Protein AF-A0A1B8QDJ0-F1 (afdb_monomer)

pLDDT: mean 78.58, std 18.94, range [34.69, 98.44]

Solvent-accessible surface area (backbone atoms only — not comparable to full-atom values): 14866 Å² total; per-residue (Å²): 134,80,79,75,84,63,64,61,37,49,58,44,68,42,82,42,89,92,70,36,50,37,35,35,35,25,42,49,64,94,85,40,59,73,44,80,44,83,33,55,48,68,71,42,71,72,49,80,59,90,79,49,74,86,54,79,43,55,64,57,42,37,52,30,48,36,56,49,46,34,63,78,33,49,94,68,44,42,38,63,41,79,32,65,78,65,64,47,39,44,35,57,56,99,89,43,62,17,35,46,27,17,27,70,54,41,56,67,41,47,42,44,50,53,19,44,58,39,68,51,42,78,76,24,52,69,30,51,48,48,69,60,80,89,76,71,89,84,65,49,78,67,55,44,50,56,48,49,61,67,41,28,62,29,52,13,45,26,36,52,56,34,45,34,64,63,44,89,56,77,88,79,82,89,53,87,74,70,68,80,73,84,70,79,78,55,64,60,56,54,47,19,53,54,36,28,51,48,41,50,44,46,64,78,54,78,52,99,83,58,78,86,39,91,78,73,65,73,77,33,74,63,45,47,53,49,48,54,60,40,37,69,74,39,97,59,82,83,49,72,63,60,56,49,60,66,51,45,65,69,67,66,71,73,113

Nearest PDB structures (foldseek):
  2hd3-assembly1_F  TM=3.261E-01  e=3.401E+00  Escherichia coli CFT073
  5jb3-assembly1_X  TM=3.820E-01  e=7.890E+00  Pyrococcus abyssi GE5
  7qco-assembly1_L  TM=1.861E-01  e=3.216E+00  Chroococcidiopsis sp. TS-821

Secondary structure (DSSP, 8-state):
-PPP---EEEEEEEEETTTEEEEEEEEEETTEEEEEEEE-THHHHTS-GGGS-----HHHHHHHHHHHHHHHTGGGTEEEEE-SS--EEEPP-SSS-EEEEESTT-HHHHHHHHHHHHHHHHHHTTSGGGGPPPPPS---HHHHHHHHHHHHHHHHHHHHHHHHTTPPP------TTGGGGS----HHHHHHHHHHHHHHHHHHS--TTPPPPTTSPPPPHHHHHHHHHHHTTSSS---HHHHHHHTTHHHHTT-

Radius of gyration: 19.58 Å; Cα contacts (8 Å, |Δi|>4): 350; chains: 1; bounding box: 55×39×54 Å

Sequence (255 aa):
MGAAYQAKTA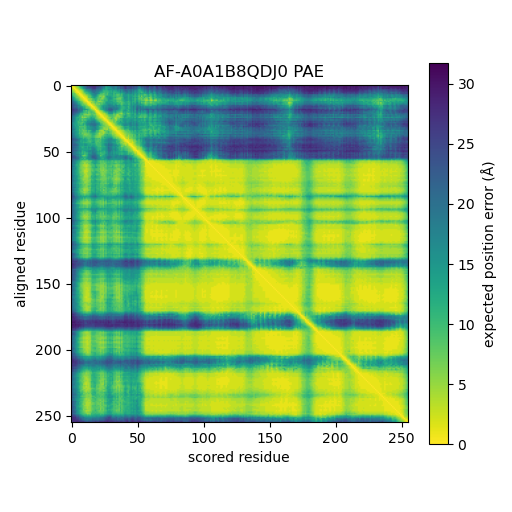IFAFVTVPWVSVWLLVSSKQDIPTRVAVLTGQAAANKRLAGIRWQAVECAQVQWLMAAFARWFVHRQTVLVRGDDEPQYYAKTAELPAQIVFAHGFFASCLHEISHWCIAGQRRRGLDDFGYWYAPDGRNAAQQREFEQVEIAPQALECLFTLALGKRFRVSTDNLNAIRHGERDTQFDHNVYRQALVFLAQWQTPSPNTAPSPTGKRLSTDARLLLNHLCALRPYPLTAFDVTQNFAYLRLNAY

Mean predicted aligned error: 9.61 Å

Foldseek 3Di:
DDDDDFQWAFQAWDDDPPDWTWTFTFGDDPLAGDGGDTDTDVRVVPDPCVPHPYDNDQLRVLSPCQVVCCVLCVVQQEGEDEDAADWKWDADDPVHGTYGYFYPSGPLSSLLSVLQVQQLDDVLSNDIVSPDDDDDADDDPVRLVVVLLVCLRSLLLSCLLCVLRVHQGDDDSPHPVVPPPPDDDCVSVVLSLQQNVQQVCCLVPVDPPGDQRPNNDHRGPVSSSSSVVSNVSDPDGDDNVSSCVSSVVVVVVPD

InterPro domains:
  IPR007411 Elongation factor P hydroxylase [PF04315] (73-202)

Organism: NCBI:txid34059

Structure (mmCIF, N/CA/C/O backbone):
data_AF-A0A1B8QDJ0-F1
#
_entry.id   AF-A0A1B8QDJ0-F1
#
loop_
_atom_site.group_PDB
_atom_site.id
_atom_site.type_symbol
_atom_site.label_atom_id
_atom_site.label_alt_id
_atom_site.label_comp_id
_atom_site.label_asym_id
_atom_site.label_entity_id
_atom_site.label_seq_id
_atom_site.pdbx_PDB_ins_code
_atom_site.Cartn_x
_atom_site.Cartn_y
_atom_site.Cartn_z
_atom_site.occupancy
_atom_site.B_iso_or_equiv
_atom_site.auth_seq_id
_atom_site.auth_comp_id
_atom_site.auth_asym_id
_atom_site.auth_atom_id
_atom_site.pdbx_PDB_model_num
ATOM 1 N N . MET A 1 1 ? -24.855 -1.173 37.438 1.00 34.69 1 MET A N 1
ATOM 2 C CA . MET A 1 1 ? -24.261 -1.732 36.203 1.00 34.69 1 MET A CA 1
ATOM 3 C C . MET A 1 1 ? -22.911 -1.069 35.985 1.00 34.69 1 MET A C 1
ATOM 5 O O . MET A 1 1 ? -22.870 0.092 35.603 1.00 34.69 1 MET A O 1
ATOM 9 N N . GLY A 1 2 ? -21.820 -1.750 36.344 1.00 36.56 2 GLY A N 1
ATOM 10 C CA . GLY A 1 2 ? -20.469 -1.219 36.159 1.00 36.56 2 GLY A CA 1
ATOM 11 C C . GLY A 1 2 ? -20.122 -1.174 34.675 1.00 36.56 2 GLY A C 1
ATOM 12 O O . GLY A 1 2 ? -20.320 -2.164 33.973 1.00 36.56 2 GLY A O 1
ATOM 13 N N . ALA A 1 3 ? -19.646 -0.029 34.187 1.00 37.59 3 ALA A N 1
ATOM 14 C CA . ALA A 1 3 ? -19.117 0.079 32.835 1.00 37.59 3 ALA A CA 1
ATOM 15 C C . ALA A 1 3 ? -17.974 -0.936 32.679 1.00 37.59 3 ALA A C 1
ATOM 17 O O . ALA A 1 3 ? -16.985 -0.865 33.409 1.00 37.59 3 ALA A O 1
ATOM 18 N N . ALA A 1 4 ? -18.131 -1.895 31.763 1.00 43.31 4 ALA A N 1
ATOM 19 C CA . ALA A 1 4 ? -17.082 -2.852 31.436 1.00 43.31 4 ALA A CA 1
ATOM 20 C C . ALA A 1 4 ? -15.785 -2.086 31.131 1.00 43.31 4 ALA A C 1
ATOM 22 O O . ALA A 1 4 ? -15.784 -1.154 30.322 1.00 43.31 4 ALA A O 1
ATOM 23 N N . TYR A 1 5 ? -14.701 -2.445 31.820 1.00 40.22 5 TYR A N 1
ATOM 24 C CA . TYR A 1 5 ? -13.395 -1.821 31.648 1.00 40.22 5 TYR A CA 1
ATOM 25 C C . TYR A 1 5 ? -12.947 -1.982 30.190 1.00 40.22 5 TYR A C 1
ATOM 27 O O . TYR A 1 5 ? -12.577 -3.068 29.753 1.00 40.22 5 TYR A O 1
ATOM 35 N N . GLN A 1 6 ? -13.008 -0.897 29.417 1.00 48.31 6 GLN A N 1
ATOM 36 C CA . GLN A 1 6 ? -12.446 -0.862 28.072 1.00 48.31 6 GLN A CA 1
ATOM 37 C C . GLN A 1 6 ? -10.936 -0.680 28.194 1.00 48.31 6 GLN A C 1
ATOM 39 O O . GLN A 1 6 ? -10.457 0.423 28.480 1.00 48.31 6 GLN A O 1
ATOM 44 N N . ALA A 1 7 ? -10.188 -1.757 27.960 1.00 47.88 7 ALA A N 1
ATOM 45 C CA . ALA A 1 7 ? -8.754 -1.660 27.747 1.00 47.88 7 ALA A CA 1
ATOM 46 C C . ALA A 1 7 ? -8.501 -0.704 26.570 1.00 47.88 7 ALA A C 1
ATOM 48 O O . ALA A 1 7 ? -9.063 -0.863 25.484 1.00 47.88 7 ALA A O 1
ATOM 49 N N . LYS A 1 8 ? -7.703 0.339 26.810 1.00 49.72 8 LYS A N 1
ATOM 50 C CA . LYS A 1 8 ? -7.263 1.262 25.765 1.00 49.72 8 LYS A CA 1
ATOM 51 C C . LYS A 1 8 ? -5.918 0.767 25.253 1.00 49.72 8 LYS A C 1
ATOM 53 O O . LYS A 1 8 ? -4.950 0.796 26.008 1.00 49.72 8 LYS A O 1
ATOM 58 N N . THR A 1 9 ? -5.857 0.360 23.992 1.00 53.06 9 THR A N 1
ATOM 59 C CA . THR A 1 9 ? -4.622 -0.134 23.363 1.00 53.06 9 THR A CA 1
ATOM 60 C C . THR A 1 9 ? -4.119 0.899 22.365 1.00 53.06 9 THR A C 1
ATOM 62 O O . THR A 1 9 ? -4.894 1.385 21.545 1.00 53.06 9 THR A O 1
ATOM 65 N N . ALA A 1 10 ? -2.840 1.267 22.431 1.00 56.72 10 ALA A N 1
ATOM 66 C CA . ALA A 1 10 ? -2.213 2.087 21.398 1.00 56.72 10 ALA A CA 1
ATOM 67 C C . ALA A 1 10 ? -1.730 1.180 20.258 1.00 56.72 10 ALA A C 1
ATOM 69 O O . ALA A 1 10 ? -0.930 0.282 20.504 1.00 56.72 10 ALA A O 1
ATOM 70 N N . ILE A 1 11 ? -2.206 1.403 19.030 1.00 60.84 11 ILE A N 1
ATOM 71 C CA . ILE A 1 11 ? -1.861 0.540 17.882 1.00 60.84 11 ILE A CA 1
ATOM 72 C C . ILE A 1 11 ? -0.807 1.144 16.950 1.00 60.84 11 ILE A C 1
ATOM 74 O O . ILE A 1 11 ? -0.116 0.396 16.274 1.00 60.84 11 ILE A O 1
ATOM 78 N N . PHE A 1 12 ? -0.610 2.463 16.947 1.00 62.59 12 PHE A N 1
ATOM 79 C CA . PHE A 1 12 ? 0.501 3.111 16.243 1.00 62.59 12 PHE A CA 1
ATOM 80 C C . PHE A 1 12 ? 1.123 4.175 17.143 1.00 62.59 12 PHE A C 1
ATOM 82 O O . PHE A 1 12 ? 0.410 4.851 17.894 1.00 62.59 12 PHE A O 1
ATOM 89 N N . ALA A 1 13 ? 2.443 4.310 17.054 1.00 60.41 13 ALA A N 1
ATOM 90 C CA . ALA A 1 13 ? 3.210 5.334 17.740 1.00 60.41 13 ALA A CA 1
ATOM 91 C C . ALA A 1 13 ? 3.898 6.207 16.690 1.00 60.41 13 ALA A C 1
ATOM 93 O O . ALA A 1 13 ? 4.747 5.720 15.947 1.00 60.41 13 ALA A O 1
ATOM 94 N N . PHE A 1 14 ? 3.554 7.492 16.645 1.00 57.66 14 PHE A N 1
ATOM 95 C CA . PHE A 1 14 ? 4.364 8.476 15.930 1.00 57.66 14 PHE A CA 1
ATOM 96 C C . PHE A 1 14 ? 5.226 9.189 16.958 1.00 57.66 14 PHE A C 1
ATOM 98 O O . PHE A 1 14 ? 4.711 10.000 17.723 1.00 57.66 14 PHE A O 1
ATOM 105 N N . VAL A 1 15 ? 6.515 8.861 17.005 1.00 56.41 15 VAL A N 1
ATOM 106 C CA . VAL A 1 15 ? 7.473 9.540 17.881 1.00 56.41 15 VAL A CA 1
ATOM 107 C C . VAL A 1 15 ? 8.086 10.683 17.090 1.00 56.41 15 VAL A C 1
ATOM 109 O O . VAL A 1 15 ? 8.832 10.449 16.142 1.00 56.41 15 VAL A O 1
ATOM 112 N N . THR A 1 16 ? 7.764 11.919 17.464 1.00 47.88 16 THR A N 1
ATOM 113 C CA . THR A 1 16 ? 8.435 13.098 16.909 1.00 47.88 16 THR A CA 1
ATOM 114 C C . THR A 1 16 ? 9.305 13.735 17.978 1.00 47.88 16 THR A C 1
ATOM 116 O O . THR A 1 16 ? 8.858 14.034 19.089 1.00 47.88 16 THR A O 1
ATOM 119 N N . VAL A 1 17 ? 10.582 13.897 17.645 1.00 45.41 17 VAL A N 1
ATOM 120 C CA . VAL A 1 17 ? 11.551 14.576 18.501 1.00 45.41 17 VAL A CA 1
ATOM 121 C C . VAL A 1 17 ? 11.222 16.080 18.465 1.00 45.41 17 VAL A C 1
ATOM 123 O O . VAL A 1 17 ? 11.017 16.604 17.370 1.00 45.41 17 VAL A O 1
ATOM 126 N N . PRO A 1 18 ? 11.148 16.792 19.606 1.00 43.56 18 PRO A N 1
ATOM 127 C CA . PRO A 1 18 ? 11.539 16.326 20.932 1.00 43.56 18 PRO A CA 1
ATOM 128 C C . PRO A 1 18 ? 10.405 15.837 21.858 1.00 43.56 18 PRO A C 1
ATOM 130 O O . PRO A 1 18 ? 10.738 15.168 22.829 1.00 43.56 18 PRO A O 1
ATOM 133 N N . TRP A 1 19 ? 9.106 16.098 21.613 1.00 47.41 19 TRP A N 1
ATOM 134 C CA . TRP A 1 19 ? 8.071 15.842 22.649 1.00 47.41 19 TRP A CA 1
ATOM 135 C C . TRP A 1 19 ? 6.639 15.513 22.186 1.00 47.41 19 TRP A C 1
ATOM 137 O O . TRP A 1 19 ? 5.713 15.628 22.993 1.00 47.41 19 TRP A O 1
ATOM 147 N N . VAL A 1 20 ? 6.388 15.101 20.938 1.00 46.53 20 VAL A N 1
ATOM 148 C CA . VAL A 1 20 ? 5.012 14.730 20.543 1.00 46.53 20 VAL A CA 1
ATOM 149 C C . VAL A 1 20 ? 4.947 13.273 20.120 1.00 46.53 20 VAL A C 1
ATOM 151 O O . VAL A 1 20 ? 5.337 12.910 19.010 1.00 46.53 20 VAL A O 1
ATOM 154 N N . SER A 1 21 ? 4.412 12.451 21.024 1.00 46.75 21 SER A N 1
ATOM 155 C CA . SER A 1 21 ? 3.964 11.097 20.719 1.00 46.75 21 SER A CA 1
ATOM 156 C C . SER A 1 21 ? 2.490 11.144 20.343 1.00 46.75 21 SER A C 1
ATOM 158 O O . SER A 1 21 ? 1.654 11.407 21.209 1.00 46.75 21 SER A O 1
ATOM 160 N N . VAL A 1 22 ? 2.171 10.897 19.070 1.00 46.72 22 VAL A N 1
ATOM 161 C CA . VAL A 1 22 ? 0.783 10.654 18.662 1.00 46.72 22 VAL A CA 1
ATOM 162 C C . VAL A 1 22 ? 0.442 9.202 18.907 1.00 46.72 22 VAL A C 1
ATOM 164 O O . VAL A 1 22 ? 1.039 8.302 18.316 1.00 46.72 22 VAL A O 1
ATOM 167 N N . TRP A 1 23 ? -0.538 8.993 19.775 1.00 53.50 23 TRP A N 1
ATOM 168 C CA . TRP A 1 23 ? -1.076 7.675 20.081 1.00 53.50 23 TRP A CA 1
ATOM 169 C C . TRP A 1 23 ? -2.396 7.507 19.358 1.00 53.50 23 TRP A C 1
ATOM 171 O O . TRP A 1 23 ? -3.245 8.381 19.490 1.00 53.50 23 TRP A O 1
ATOM 181 N N . LEU A 1 24 ? -2.581 6.389 18.655 1.00 53.78 24 LEU A N 1
ATOM 182 C CA . LEU A 1 24 ? -3.892 5.947 18.183 1.00 53.78 24 LEU A CA 1
ATOM 183 C C . LEU A 1 24 ? -4.459 4.971 19.211 1.00 53.78 24 LEU A C 1
ATOM 185 O O . LEU A 1 24 ? -4.114 3.790 19.209 1.00 53.78 24 LEU A O 1
ATOM 189 N N . LEU A 1 25 ? -5.281 5.488 20.129 1.00 55.62 25 LEU A N 1
ATOM 190 C CA . LEU A 1 25 ? -5.964 4.660 21.123 1.00 55.62 25 LEU A CA 1
ATOM 191 C C . LEU A 1 25 ? -7.173 3.992 20.495 1.00 55.62 25 LEU A C 1
ATOM 193 O O . LEU A 1 25 ? -8.070 4.680 20.008 1.00 55.62 25 LEU A O 1
ATOM 197 N N . VAL A 1 26 ? -7.203 2.674 20.608 1.00 56.09 26 VAL A N 1
ATOM 198 C CA . VAL A 1 26 ? -8.312 1.823 20.228 1.00 56.09 26 VAL A CA 1
ATOM 199 C C . VAL A 1 26 ? -9.135 1.463 21.453 1.00 56.09 26 VAL A C 1
ATOM 201 O O . VAL A 1 26 ? -8.608 0.900 22.412 1.00 56.09 26 VAL A O 1
ATOM 204 N N . SER A 1 27 ? -10.436 1.763 21.412 1.00 55.41 27 SER A N 1
ATOM 205 C CA . SER A 1 27 ? -11.415 1.071 22.254 1.00 55.41 27 SER A CA 1
ATOM 206 C C . SER A 1 27 ? -11.895 -0.183 21.532 1.00 55.41 27 SER A C 1
ATOM 208 O O . SER A 1 27 ? -12.377 -0.102 20.398 1.00 55.41 27 SER A O 1
ATOM 210 N N . SER A 1 28 ? -11.775 -1.329 22.190 1.00 49.03 28 SER A N 1
ATOM 211 C CA . SER A 1 28 ? -12.283 -2.601 21.687 1.00 49.03 28 SER A CA 1
ATOM 212 C C . SER A 1 28 ? -13.696 -2.871 22.219 1.00 49.03 28 SER A C 1
ATOM 214 O O . SER A 1 28 ? -13.981 -2.649 23.400 1.00 49.03 28 SER A O 1
ATOM 216 N N . LYS A 1 29 ? -14.583 -3.354 21.345 1.00 52.47 29 LYS A N 1
ATOM 217 C CA . LYS A 1 29 ? -15.701 -4.228 21.721 1.00 52.47 29 LYS A CA 1
ATOM 218 C C . LYS A 1 29 ? -15.437 -5.550 20.999 1.00 52.47 29 LYS A C 1
ATOM 220 O O . LYS A 1 29 ? -15.291 -5.516 19.784 1.00 52.47 29 LYS A O 1
ATOM 225 N N . GLN A 1 30 ? -15.372 -6.670 21.725 1.00 52.75 30 GLN A N 1
ATOM 226 C CA . GLN A 1 30 ? -15.151 -8.003 21.131 1.00 52.75 30 GLN A CA 1
ATOM 227 C C . GLN A 1 30 ? -13.885 -8.075 20.249 1.00 52.75 30 GLN A C 1
ATOM 229 O O . GLN A 1 30 ? -13.935 -8.547 19.122 1.00 52.75 30 GLN A O 1
ATOM 234 N N . ASP A 1 31 ? -12.768 -7.533 20.738 1.00 49.09 31 ASP A N 1
ATOM 235 C CA . ASP A 1 31 ? -11.461 -7.491 20.055 1.00 49.09 31 ASP A CA 1
ATOM 236 C C . ASP A 1 31 ? -11.399 -6.718 18.729 1.00 49.09 31 ASP A C 1
ATOM 238 O O . ASP A 1 31 ? -10.347 -6.663 18.103 1.00 49.09 31 ASP A O 1
ATOM 242 N N . ILE A 1 32 ? -12.463 -6.006 18.342 1.00 51.03 32 ILE A N 1
ATOM 243 C CA . ILE A 1 32 ? -12.473 -5.177 17.131 1.00 51.03 32 ILE A CA 1
ATOM 244 C C . ILE A 1 32 ? -12.160 -3.712 17.476 1.00 51.03 32 ILE A C 1
ATOM 246 O O . ILE A 1 32 ? -12.858 -3.098 18.296 1.00 51.03 32 ILE A O 1
ATOM 250 N N . PRO A 1 33 ? -11.159 -3.094 16.822 1.00 54.81 33 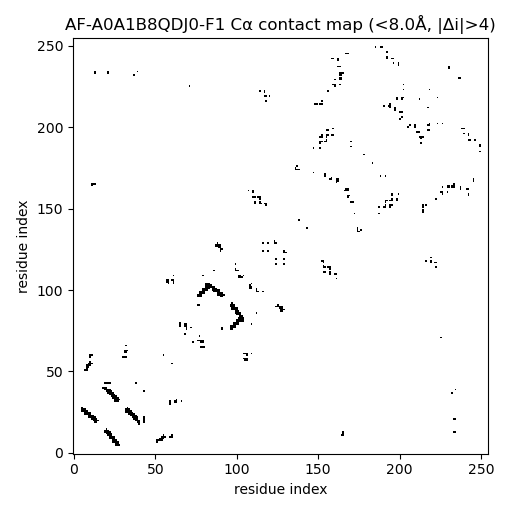PRO A N 1
ATOM 251 C CA . PRO A 1 33 ? -10.868 -1.677 16.979 1.00 54.81 33 PRO A CA 1
ATOM 252 C C . PRO A 1 33 ? -11.995 -0.749 16.494 1.00 54.81 33 PRO A C 1
ATOM 254 O O . PRO A 1 33 ? -12.204 -0.607 15.295 1.00 54.81 33 PRO A O 1
ATOM 257 N N . THR A 1 34 ? -12.705 -0.062 17.402 1.00 53.31 3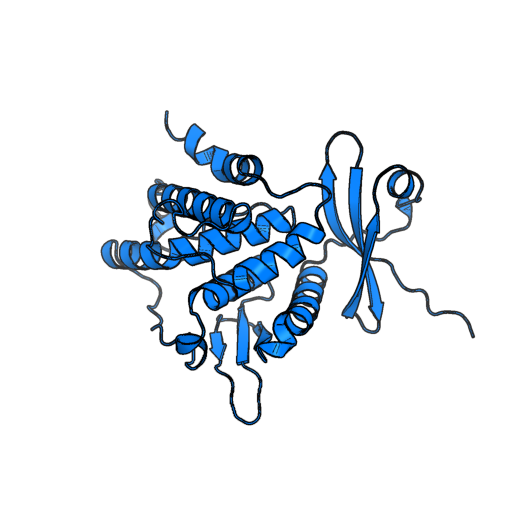4 THR A N 1
ATOM 258 C CA . THR A 1 34 ? -13.900 0.744 17.029 1.00 53.31 34 THR A CA 1
ATOM 259 C C . THR A 1 34 ? -13.699 2.258 17.016 1.00 53.31 34 THR A C 1
ATOM 261 O O . THR A 1 34 ? -14.432 2.972 16.332 1.00 53.31 34 THR A O 1
ATOM 264 N N . ARG A 1 35 ? -12.721 2.788 17.755 1.00 56.50 35 ARG A N 1
ATOM 265 C CA . ARG A 1 35 ? -12.469 4.234 17.837 1.00 56.50 35 ARG A CA 1
ATOM 266 C C . ARG A 1 35 ? -10.984 4.503 17.792 1.00 56.50 35 ARG A C 1
ATOM 268 O O . ARG A 1 35 ? -10.230 3.767 18.401 1.00 56.50 35 ARG A O 1
ATOM 275 N N . VAL A 1 36 ? -10.597 5.573 17.112 1.00 57.34 36 VAL A N 1
ATOM 276 C CA . VAL A 1 36 ? -9.225 6.069 17.064 1.00 57.34 36 VAL A CA 1
ATOM 277 C C . VAL A 1 36 ? -9.218 7.449 17.709 1.00 57.34 36 VAL A C 1
ATOM 279 O O . VAL A 1 36 ? -9.943 8.337 17.264 1.00 57.34 36 VAL A O 1
ATOM 282 N N . ALA A 1 37 ? -8.443 7.631 18.774 1.00 58.72 37 ALA A N 1
ATOM 283 C CA . ALA A 1 37 ? -8.184 8.953 19.341 1.00 58.72 37 ALA A CA 1
ATOM 284 C C . ALA A 1 37 ? -6.715 9.299 19.142 1.00 58.72 37 ALA A C 1
ATOM 286 O O . ALA A 1 37 ? -5.880 8.508 19.560 1.00 58.72 37 ALA A O 1
ATOM 287 N N . VAL A 1 38 ? -6.447 10.461 18.542 1.00 56.41 38 VAL A N 1
ATOM 288 C CA . VAL A 1 38 ? -5.126 11.085 18.388 1.00 56.41 38 VAL A CA 1
ATOM 289 C C . VAL A 1 38 ? -4.845 11.888 19.659 1.00 56.41 38 VAL A C 1
ATOM 291 O O . VAL A 1 38 ? -5.610 12.787 20.004 1.00 56.41 38 VAL A O 1
ATOM 294 N N . LEU A 1 39 ? -3.775 11.564 20.382 1.00 58.41 39 LEU A N 1
ATOM 295 C CA . LEU A 1 39 ? -3.309 12.364 21.522 1.00 58.41 39 LEU A CA 1
ATOM 296 C C . LEU A 1 39 ? -2.048 13.130 21.129 1.00 58.41 39 LEU A C 1
ATOM 298 O O . LEU A 1 39 ? -1.100 12.500 20.689 1.00 58.41 39 LEU A O 1
ATOM 302 N N . THR A 1 40 ? -2.008 14.449 21.315 1.00 53.69 40 THR A N 1
ATOM 303 C CA . THR A 1 40 ? -0.832 15.286 21.015 1.00 53.69 40 THR A CA 1
ATOM 304 C C . THR A 1 40 ? -0.453 16.170 22.215 1.00 53.69 40 THR A C 1
ATOM 306 O O . THR A 1 40 ? -1.271 16.416 23.105 1.00 53.69 40 THR A O 1
ATOM 309 N N . GLY A 1 41 ? 0.801 16.637 22.271 1.00 55.41 41 GLY A N 1
ATOM 310 C CA . GLY A 1 41 ? 1.273 17.644 23.235 1.00 55.41 41 GLY A CA 1
ATOM 311 C C . GLY A 1 41 ? 1.130 17.272 24.723 1.00 55.41 41 GLY A C 1
ATOM 312 O O . GLY A 1 41 ? 1.283 16.112 25.113 1.00 55.41 41 GLY A O 1
ATOM 313 N N . GLN A 1 42 ? 0.810 18.264 25.570 1.00 48.19 42 GLN A N 1
ATOM 314 C CA . GLN A 1 42 ? 0.647 18.099 27.029 1.00 48.19 42 GLN A CA 1
ATOM 315 C C . GLN A 1 42 ? -0.416 17.053 27.416 1.00 48.19 42 GLN A C 1
ATOM 317 O O . GLN A 1 42 ? -0.300 16.417 28.461 1.00 48.19 42 GLN A O 1
ATOM 322 N N . ALA A 1 43 ? -1.424 16.813 26.569 1.00 52.00 43 ALA A N 1
ATOM 323 C CA . ALA A 1 43 ? -2.446 15.790 26.806 1.00 52.00 43 ALA A CA 1
ATOM 324 C C . ALA A 1 43 ? -1.899 14.349 26.708 1.00 52.00 43 ALA A C 1
ATOM 326 O O . ALA A 1 43 ? -2.450 13.439 27.333 1.00 52.00 43 ALA A O 1
ATOM 327 N N . ALA A 1 44 ? -0.820 14.138 25.944 1.00 53.78 44 ALA A N 1
ATOM 328 C CA . ALA A 1 44 ? -0.064 12.886 25.925 1.00 53.78 44 ALA A CA 1
ATOM 329 C C . ALA A 1 44 ? 0.940 12.818 27.089 1.00 53.78 44 ALA A C 1
ATOM 331 O O . ALA A 1 44 ? 1.041 11.775 27.732 1.00 53.78 44 ALA A O 1
ATOM 332 N N . ALA A 1 45 ? 1.618 13.931 27.398 1.00 48.91 45 ALA A N 1
ATOM 333 C CA . ALA A 1 45 ? 2.613 14.019 28.472 1.00 48.91 45 ALA A CA 1
ATOM 334 C C . ALA A 1 45 ? 2.020 13.838 29.886 1.00 48.91 45 ALA A C 1
ATOM 336 O O . ALA A 1 45 ? 2.654 13.234 30.746 1.00 48.91 45 ALA A O 1
ATOM 337 N N . ASN A 1 46 ? 0.786 14.307 30.121 1.00 46.94 46 ASN A N 1
ATOM 338 C CA . ASN A 1 46 ? 0.128 14.263 31.436 1.00 46.94 46 ASN A CA 1
ATOM 339 C C . ASN A 1 46 ? -0.679 12.981 31.700 1.00 46.94 46 ASN A C 1
ATOM 341 O O . ASN A 1 46 ? -1.183 12.783 32.808 1.00 46.94 46 ASN A O 1
ATOM 345 N N . LYS A 1 47 ? -0.829 12.082 30.718 1.00 52.84 47 LYS A N 1
ATOM 346 C CA . LYS A 1 47 ? -1.416 10.765 30.989 1.00 52.84 47 LYS A CA 1
ATOM 347 C C . LYS A 1 47 ? -0.354 9.867 31.609 1.00 52.84 47 LYS A C 1
ATOM 349 O O . LYS A 1 47 ? 0.676 9.613 30.998 1.00 52.84 47 LYS A O 1
ATOM 354 N N . ARG A 1 48 ? -0.637 9.301 32.788 1.00 46.19 48 ARG A N 1
ATOM 355 C CA . ARG A 1 48 ? 0.118 8.157 33.329 1.00 46.19 48 ARG A CA 1
ATOM 356 C C . ARG A 1 48 ? -0.059 6.957 32.389 1.00 46.19 48 ARG A C 1
ATOM 358 O O . ARG A 1 48 ? -0.950 6.134 32.576 1.00 46.19 48 ARG A O 1
ATOM 365 N N . LEU A 1 49 ? 0.791 6.862 31.367 1.00 49.22 49 LEU A N 1
ATOM 366 C CA . LEU A 1 49 ? 0.847 5.722 30.444 1.00 49.22 49 LEU A CA 1
ATOM 367 C C . LEU A 1 49 ? 1.434 4.465 31.115 1.00 49.22 49 LEU A C 1
ATOM 369 O O . LEU A 1 49 ? 1.358 3.382 30.548 1.00 49.22 49 LEU A O 1
ATOM 373 N N . ALA A 1 50 ? 1.956 4.587 32.342 1.00 43.75 50 ALA A N 1
ATOM 374 C CA . ALA A 1 50 ? 2.505 3.491 33.143 1.00 43.75 50 ALA A CA 1
ATOM 375 C C . ALA A 1 50 ? 1.514 2.334 33.403 1.00 43.75 50 ALA A C 1
ATOM 377 O O . ALA A 1 50 ? 1.946 1.225 33.693 1.00 43.75 50 ALA A O 1
ATOM 378 N N . GLY A 1 51 ? 0.200 2.575 33.294 1.00 42.28 51 GLY A N 1
ATOM 379 C CA . GLY A 1 51 ? -0.842 1.548 33.436 1.00 42.28 51 GLY A CA 1
ATOM 380 C C . GLY A 1 51 ? -1.382 0.983 32.117 1.00 42.28 51 GLY A C 1
ATOM 381 O O . GLY A 1 51 ? -2.290 0.156 32.143 1.00 42.28 51 GLY A O 1
ATOM 382 N N . ILE A 1 52 ? -0.885 1.438 30.961 1.00 48.75 52 ILE A N 1
ATOM 383 C CA . ILE A 1 52 ? -1.316 0.928 29.655 1.00 48.75 52 ILE A CA 1
ATOM 384 C C . ILE A 1 52 ? -0.444 -0.279 29.316 1.00 48.75 52 ILE A C 1
ATOM 386 O O . ILE A 1 52 ? 0.769 -0.151 29.166 1.00 48.75 52 ILE A O 1
ATOM 390 N N . ARG A 1 53 ? -1.058 -1.463 29.191 1.00 40.53 53 ARG A N 1
ATOM 391 C CA . ARG A 1 53 ? -0.367 -2.643 28.662 1.00 40.53 53 ARG A CA 1
ATOM 392 C C . ARG A 1 53 ? -0.020 -2.385 27.199 1.00 40.53 53 ARG A C 1
ATOM 394 O O . ARG A 1 53 ? -0.888 -2.346 26.331 1.00 40.53 53 ARG A O 1
ATOM 401 N N . TRP A 1 54 ? 1.268 -2.168 26.969 1.00 46.91 54 TRP A N 1
ATOM 402 C CA . TRP A 1 54 ? 1.865 -2.009 25.658 1.00 46.91 54 TRP A CA 1
ATOM 403 C C . TRP A 1 54 ? 1.764 -3.303 24.890 1.00 46.91 54 TRP A C 1
ATOM 405 O O . TRP A 1 54 ? 2.263 -4.341 25.318 1.00 46.91 54 TRP A O 1
ATOM 415 N N . GLN A 1 55 ? 1.133 -3.222 23.737 1.00 46.97 55 GLN A N 1
ATOM 416 C CA . GLN A 1 55 ? 1.089 -4.337 22.833 1.00 46.97 55 GLN A CA 1
ATOM 417 C C . GLN A 1 55 ? 0.912 -3.711 21.453 1.00 46.97 55 GLN A C 1
ATOM 419 O O . GLN A 1 55 ? -0.195 -3.386 21.031 1.00 46.97 55 GLN A O 1
ATOM 424 N N . ALA A 1 56 ? 2.035 -3.455 20.774 1.00 54.09 56 ALA A N 1
ATOM 425 C CA . ALA A 1 56 ? 2.036 -3.268 19.329 1.00 54.09 56 ALA A CA 1
ATOM 426 C C . ALA A 1 56 ? 1.655 -4.621 18.713 1.00 54.09 56 ALA A C 1
ATOM 428 O O . ALA A 1 56 ? 2.502 -5.349 18.205 1.00 54.09 56 ALA A O 1
ATOM 429 N N . VAL A 1 57 ? 0.391 -5.015 18.878 1.00 70.69 57 VAL A N 1
ATOM 430 C CA . VAL A 1 57 ? -0.106 -6.287 18.371 1.00 70.69 57 VAL A CA 1
ATOM 431 C C . VAL A 1 57 ? -0.349 -6.064 16.899 1.00 70.69 57 VAL A C 1
ATOM 433 O O . VAL A 1 57 ? -1.292 -5.369 16.522 1.00 70.69 57 VAL A O 1
ATOM 436 N N . GLU A 1 58 ? 0.512 -6.635 16.069 1.00 79.56 58 GLU A N 1
ATOM 437 C CA . GLU A 1 58 ? 0.338 -6.614 14.620 1.00 79.56 58 GLU A CA 1
ATOM 438 C C . GLU A 1 58 ? -1.073 -7.080 14.234 1.00 79.56 58 GLU A C 1
ATOM 440 O O . GLU A 1 58 ? -1.748 -6.415 13.456 1.00 79.56 58 GLU A O 1
ATOM 445 N N . CYS A 1 59 ? -1.586 -8.115 14.907 1.00 79.06 59 CYS A N 1
ATOM 446 C CA . CYS A 1 59 ? -2.966 -8.576 14.754 1.00 79.06 59 CYS A CA 1
ATOM 447 C C . CYS A 1 59 ? -4.005 -7.452 14.957 1.00 79.06 59 CYS A C 1
ATOM 449 O O . CYS A 1 59 ? -4.916 -7.305 14.147 1.00 79.06 59 CYS A O 1
ATOM 451 N N . ALA A 1 60 ? -3.846 -6.598 15.976 1.00 76.38 60 ALA A N 1
ATOM 452 C CA . ALA A 1 60 ? -4.763 -5.479 16.214 1.00 76.38 60 ALA A CA 1
ATOM 453 C C . ALA A 1 60 ? -4.615 -4.360 15.165 1.00 76.38 60 ALA A C 1
ATOM 455 O O . ALA A 1 60 ? -5.605 -3.725 14.802 1.00 76.38 60 ALA A O 1
ATOM 456 N N . GLN A 1 61 ? -3.400 -4.116 14.657 1.00 81.44 61 GLN A N 1
ATOM 457 C CA . GLN A 1 61 ? -3.172 -3.181 13.543 1.00 81.44 61 GLN A CA 1
ATOM 458 C C . GLN A 1 61 ? -3.859 -3.678 12.267 1.00 81.44 61 GLN A C 1
ATOM 460 O O . GLN A 1 61 ? -4.526 -2.901 11.586 1.00 81.44 61 GLN A O 1
ATOM 465 N N . VAL A 1 62 ? -3.735 -4.973 11.976 1.00 87.12 62 VAL A N 1
ATOM 466 C CA . VAL A 1 62 ? -4.378 -5.633 10.836 1.00 87.12 62 VAL A CA 1
ATOM 467 C C . VAL A 1 62 ? -5.896 -5.560 10.957 1.00 87.12 62 VAL A C 1
ATOM 469 O O . VAL A 1 62 ? -6.549 -5.048 10.053 1.00 87.12 62 VAL A O 1
ATOM 472 N N . GLN A 1 63 ? -6.463 -5.962 12.097 1.00 82.81 63 GLN A N 1
ATOM 473 C CA . GLN A 1 63 ? -7.906 -5.871 12.348 1.00 82.81 63 GLN A CA 1
ATOM 474 C C . GLN A 1 63 ? -8.431 -4.438 12.203 1.00 82.81 63 GLN A C 1
ATOM 476 O O . GLN A 1 63 ? -9.486 -4.213 11.608 1.00 82.81 63 GLN A O 1
ATOM 481 N N . TRP A 1 64 ? -7.686 -3.452 12.714 1.00 85.38 64 TRP A N 1
ATOM 482 C CA . TRP A 1 64 ? -8.027 -2.045 12.534 1.00 85.38 64 TRP A CA 1
ATOM 483 C C . TRP A 1 64 ? -8.038 -1.650 11.055 1.00 85.38 64 TRP A C 1
ATOM 485 O O . TRP A 1 64 ? -8.997 -1.018 10.611 1.00 85.38 64 TRP A O 1
ATOM 495 N N . LEU A 1 65 ? -7.004 -2.020 10.294 1.00 89.19 65 LEU A N 1
ATOM 496 C CA . LEU A 1 65 ? -6.902 -1.676 8.878 1.00 89.19 65 LEU A CA 1
ATOM 497 C C . LEU A 1 65 ? -8.022 -2.336 8.068 1.00 89.19 65 LEU A C 1
ATOM 499 O O . LEU A 1 65 ? -8.641 -1.658 7.255 1.00 89.19 65 LEU A O 1
ATOM 503 N N . MET A 1 66 ? -8.350 -3.599 8.350 1.00 89.25 66 MET A N 1
ATOM 504 C CA . MET A 1 66 ? -9.484 -4.308 7.745 1.00 89.25 66 MET A CA 1
ATOM 505 C C . MET A 1 66 ? -10.802 -3.556 7.964 1.00 89.25 66 MET A C 1
ATOM 507 O O . MET A 1 66 ? -11.517 -3.251 7.006 1.00 89.25 66 MET A O 1
ATOM 511 N N . ALA A 1 67 ? -11.100 -3.186 9.214 1.00 85.06 67 ALA A N 1
ATOM 512 C CA . ALA A 1 67 ? -12.317 -2.453 9.556 1.00 85.06 67 ALA A CA 1
ATOM 513 C C . ALA A 1 67 ? -12.339 -1.035 8.952 1.00 85.06 67 ALA A C 1
ATOM 515 O O . ALA A 1 67 ? -13.371 -0.566 8.462 1.00 85.06 67 ALA A O 1
ATOM 516 N N . ALA A 1 68 ? -11.202 -0.337 8.972 1.00 85.75 68 ALA A N 1
ATOM 517 C CA . ALA A 1 68 ? -11.073 1.000 8.410 1.00 85.75 68 ALA A CA 1
ATOM 518 C C . ALA A 1 68 ? -11.244 0.989 6.886 1.00 85.75 68 ALA A C 1
ATOM 520 O O . ALA A 1 68 ? -12.013 1.795 6.364 1.00 85.75 68 ALA A O 1
ATOM 521 N N . PHE A 1 69 ? -10.603 0.046 6.195 1.00 93.56 69 PHE A N 1
ATOM 522 C CA . PHE A 1 69 ? -10.700 -0.126 4.749 1.00 93.56 69 PHE A CA 1
ATOM 523 C C . PHE A 1 69 ? -12.134 -0.426 4.315 1.00 93.56 69 PHE A C 1
ATOM 525 O O . PHE A 1 69 ? -12.658 0.280 3.456 1.00 93.56 69 PHE A O 1
ATOM 532 N N . ALA A 1 70 ? -12.802 -1.394 4.956 1.00 90.06 70 ALA A N 1
ATOM 533 C CA . ALA A 1 70 ? -14.193 -1.736 4.650 1.00 90.06 70 ALA A CA 1
ATOM 534 C C . ALA A 1 70 ? -15.125 -0.516 4.764 1.00 90.06 70 ALA A C 1
ATOM 536 O O . ALA A 1 70 ? -16.036 -0.336 3.958 1.00 90.06 70 ALA A O 1
ATOM 537 N N . ARG A 1 71 ? -14.863 0.370 5.732 1.00 90.31 71 ARG A N 1
ATOM 538 C CA . ARG A 1 71 ? -15.608 1.621 5.901 1.00 90.31 71 ARG A CA 1
ATOM 539 C C . ARG A 1 71 ? -15.255 2.673 4.847 1.00 90.31 71 ARG A C 1
ATOM 541 O O . ARG A 1 71 ? -16.157 3.282 4.281 1.00 90.31 71 ARG A O 1
ATOM 548 N N . TRP A 1 72 ? -13.970 2.917 4.591 1.00 91.88 72 TRP A N 1
ATOM 549 C CA . TRP A 1 72 ? -13.514 3.933 3.631 1.00 91.88 72 TRP A CA 1
ATOM 550 C C . TRP A 1 72 ? -13.883 3.581 2.185 1.00 91.88 72 TRP A C 1
ATOM 552 O O . TRP A 1 72 ? -14.218 4.460 1.391 1.00 91.88 72 TRP A O 1
ATOM 562 N N . PHE A 1 73 ? -13.899 2.289 1.863 1.00 94.25 73 PHE A N 1
ATOM 563 C CA . PHE A 1 73 ? -14.168 1.761 0.530 1.00 94.25 73 PHE A CA 1
ATOM 564 C C . PHE A 1 73 ? -15.503 1.018 0.430 1.00 94.25 73 PHE A C 1
ATOM 566 O O . PHE A 1 73 ? -15.697 0.227 -0.490 1.00 94.25 73 PHE A O 1
ATOM 573 N N . VAL A 1 74 ? -16.471 1.315 1.307 1.00 93.06 74 VAL A N 1
ATOM 574 C CA . VAL A 1 74 ? -17.813 0.697 1.267 1.00 93.06 74 VAL A CA 1
ATOM 575 C C . VAL A 1 74 ? -18.468 0.810 -0.119 1.00 93.06 74 VAL A C 1
ATOM 577 O O . VAL A 1 74 ? -19.054 -0.144 -0.622 1.00 93.06 74 VAL A O 1
ATOM 580 N N . HIS A 1 75 ? -18.270 1.945 -0.795 1.00 93.44 75 HIS A N 1
ATOM 581 C CA . HIS A 1 75 ? -18.773 2.217 -2.144 1.00 93.44 75 HIS A CA 1
ATOM 582 C C . HIS A 1 75 ? -18.116 1.357 -3.242 1.00 93.44 75 HIS A C 1
ATOM 584 O O . HIS A 1 75 ? -18.647 1.263 -4.345 1.00 93.44 75 HIS A O 1
ATOM 590 N N . ARG A 1 76 ? -16.961 0.736 -2.967 1.00 94.56 76 ARG A N 1
ATOM 591 C CA . ARG A 1 76 ? -16.294 -0.220 -3.865 1.00 94.56 76 ARG A CA 1
ATOM 592 C C . ARG A 1 76 ? -16.754 -1.655 -3.652 1.00 94.56 76 ARG A C 1
ATOM 594 O O . ARG A 1 76 ? -16.408 -2.501 -4.469 1.00 94.56 76 ARG A O 1
ATOM 601 N N . GLN A 1 77 ? -17.492 -1.934 -2.573 1.00 95.50 77 GLN A N 1
ATOM 602 C CA . GLN A 1 77 ? -17.893 -3.290 -2.183 1.00 95.50 77 GLN A CA 1
ATOM 603 C C . GLN A 1 77 ? -16.698 -4.255 -2.200 1.00 95.50 77 GLN A C 1
ATOM 605 O O . GLN A 1 77 ? -16.764 -5.336 -2.777 1.00 95.50 77 GLN A O 1
ATOM 610 N N . THR A 1 78 ? -15.577 -3.810 -1.628 1.00 96.38 78 THR A N 1
ATOM 611 C CA . THR A 1 78 ? -14.341 -4.586 -1.502 1.00 96.38 78 THR A CA 1
ATOM 612 C C . THR A 1 78 ? -13.967 -4.683 -0.029 1.00 96.38 78 THR A C 1
ATOM 614 O O . THR A 1 78 ? -13.996 -3.675 0.679 1.00 96.38 78 THR A O 1
ATOM 617 N N . VAL A 1 79 ? -13.612 -5.880 0.428 1.00 96.06 79 VAL A N 1
ATOM 618 C CA . VAL A 1 79 ? -13.202 -6.156 1.809 1.00 96.06 79 VAL A CA 1
ATOM 619 C C . VAL A 1 79 ? -11.802 -6.761 1.852 1.00 96.06 79 VAL A C 1
ATOM 621 O O . VAL A 1 79 ? -11.349 -7.367 0.883 1.00 96.06 79 VAL A O 1
ATOM 624 N N . LEU A 1 80 ? -11.122 -6.586 2.985 1.00 97.25 80 LEU A N 1
ATOM 625 C CA . LEU A 1 80 ? -9.858 -7.261 3.276 1.00 97.25 80 LEU A CA 1
ATOM 626 C C . LEU A 1 80 ? -10.148 -8.551 4.034 1.00 97.25 80 LEU A C 1
ATOM 628 O O . LEU A 1 80 ? -10.929 -8.539 4.988 1.00 97.25 80 LEU A O 1
ATOM 632 N N . VAL A 1 81 ? -9.494 -9.634 3.632 1.00 95.56 81 VAL A N 1
ATOM 633 C CA . VAL A 1 81 ? -9.623 -10.955 4.248 1.00 95.56 81 VAL A CA 1
ATOM 634 C C . VAL A 1 81 ? -8.232 -11.446 4.616 1.00 95.56 81 VAL A C 1
ATOM 636 O O . VAL A 1 81 ? -7.307 -11.391 3.812 1.00 95.56 81 VAL A O 1
ATOM 639 N N . ARG A 1 82 ? -8.075 -11.903 5.857 1.00 94.25 82 ARG A N 1
ATOM 640 C CA . ARG A 1 82 ? -6.837 -12.546 6.291 1.00 94.25 82 ARG A CA 1
ATOM 641 C C . ARG A 1 82 ? -6.834 -13.976 5.756 1.00 94.25 82 ARG A C 1
ATOM 643 O O . ARG A 1 82 ? -7.688 -14.755 6.169 1.00 94.25 82 ARG A O 1
ATOM 650 N N . GLY A 1 83 ? -5.904 -14.280 4.860 1.00 91.19 83 GLY A N 1
ATOM 651 C CA . GLY A 1 83 ? -5.612 -15.636 4.411 1.00 91.19 83 GLY A CA 1
ATOM 652 C C . GLY A 1 83 ? -4.496 -16.277 5.231 1.00 91.19 83 GLY A C 1
ATOM 653 O O . GLY A 1 83 ? -3.852 -15.615 6.057 1.00 91.19 83 GLY A O 1
ATOM 654 N N . ASP A 1 84 ? -4.281 -17.563 4.974 1.00 85.56 84 ASP A N 1
ATOM 655 C CA . ASP A 1 84 ? -3.223 -18.348 5.602 1.00 85.56 84 ASP A CA 1
ATOM 656 C C . ASP A 1 84 ? -1.967 -18.344 4.724 1.00 85.56 84 ASP A C 1
ATOM 658 O O . ASP A 1 84 ? -0.986 -17.717 5.118 1.00 85.56 84 ASP A O 1
ATOM 662 N N . ASP A 1 85 ? -2.037 -18.918 3.518 1.00 81.56 85 ASP A N 1
ATOM 663 C CA . ASP A 1 85 ? -0.849 -19.228 2.708 1.00 81.56 85 ASP A CA 1
ATOM 664 C C . ASP A 1 85 ? -0.583 -18.229 1.566 1.00 81.56 85 ASP A C 1
ATOM 666 O O . ASP A 1 85 ? 0.420 -17.517 1.587 1.00 81.56 85 ASP A O 1
ATOM 670 N N . GLU A 1 86 ? -1.475 -18.140 0.574 1.00 84.75 86 GLU A N 1
ATOM 671 C CA . GLU A 1 86 ? -1.248 -17.338 -0.639 1.00 84.75 86 GLU A CA 1
ATOM 672 C C . GLU A 1 86 ? -2.158 -16.098 -0.697 1.00 84.75 86 GLU A C 1
ATOM 674 O O . GLU A 1 86 ? -3.337 -16.167 -0.320 1.00 84.75 86 GLU A O 1
ATOM 679 N N . PRO A 1 87 ? -1.633 -14.940 -1.144 1.00 91.75 87 PRO A N 1
ATOM 680 C CA . PRO A 1 87 ? -2.466 -13.788 -1.443 1.00 91.75 87 PRO A CA 1
ATOM 681 C C . PRO A 1 87 ? -3.298 -14.050 -2.700 1.00 91.75 87 PRO A C 1
ATOM 683 O O . PRO A 1 87 ? -2.828 -14.675 -3.644 1.00 91.75 87 PRO A O 1
ATOM 686 N N . GLN A 1 88 ? -4.530 -13.546 -2.714 1.00 93.69 88 GLN A N 1
ATOM 687 C CA . GLN A 1 88 ? -5.464 -13.756 -3.818 1.00 93.69 88 GLN A CA 1
ATOM 688 C C . GLN A 1 88 ? -6.455 -12.601 -3.902 1.00 93.69 88 GLN A C 1
ATOM 690 O O . GLN A 1 88 ? -6.970 -12.128 -2.882 1.00 93.69 88 GLN A O 1
ATOM 695 N N . TYR A 1 89 ? -6.800 -12.181 -5.116 1.00 96.19 89 TYR A N 1
ATOM 696 C CA . TYR A 1 89 ? -7.939 -11.297 -5.328 1.00 96.19 89 TYR A CA 1
ATOM 697 C C . TYR A 1 89 ? -9.123 -12.056 -5.919 1.00 96.19 89 TYR A C 1
ATOM 699 O O . TYR A 1 89 ? -9.033 -12.605 -7.014 1.00 96.19 89 TYR A O 1
ATOM 707 N N . TYR A 1 90 ? -10.261 -11.995 -5.228 1.00 96.62 90 TYR A N 1
ATOM 708 C CA . TYR A 1 90 ? -11.539 -12.473 -5.748 1.00 96.62 90 TYR A CA 1
ATOM 709 C C . TYR A 1 90 ? -12.391 -11.292 -6.198 1.00 96.62 90 TYR A C 1
ATOM 711 O O . TYR A 1 90 ? -12.683 -10.373 -5.417 1.00 96.62 90 TYR A O 1
ATOM 719 N N . ALA A 1 91 ? -12.810 -11.320 -7.458 1.00 96.88 91 ALA A N 1
ATOM 720 C CA . ALA A 1 91 ? -13.734 -10.344 -7.998 1.00 96.88 91 ALA A CA 1
ATOM 721 C C . ALA A 1 91 ? -15.100 -10.448 -7.307 1.00 96.88 91 ALA A C 1
ATOM 723 O O . ALA A 1 91 ? -15.502 -11.472 -6.756 1.00 96.88 91 ALA A O 1
ATOM 724 N 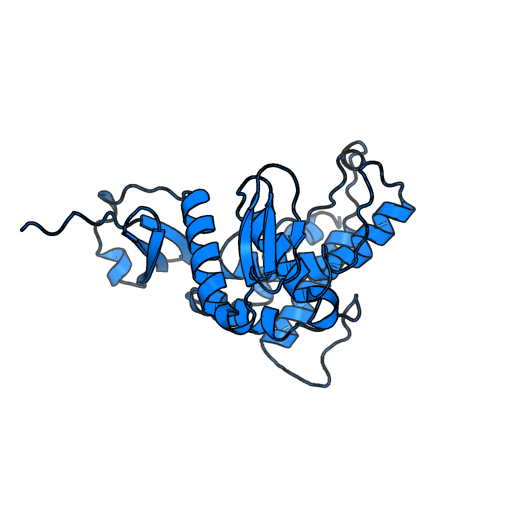N . LYS A 1 92 ? -15.837 -9.339 -7.328 1.00 96.56 92 LYS A N 1
ATOM 725 C CA . LYS A 1 92 ? -17.178 -9.278 -6.747 1.00 96.56 92 LYS A CA 1
ATOM 726 C C . LYS A 1 92 ? -18.131 -10.218 -7.505 1.00 96.56 92 LYS A C 1
ATOM 728 O O . LYS A 1 92 ? -18.208 -10.133 -8.730 1.00 96.56 92 LYS A O 1
ATOM 733 N N . THR A 1 93 ? -18.934 -10.999 -6.780 1.00 95.31 93 THR A N 1
ATOM 734 C CA . THR A 1 93 ? -20.038 -11.800 -7.345 1.00 95.31 93 THR A CA 1
ATOM 735 C C . THR A 1 93 ? -21.404 -11.167 -7.041 1.00 95.31 93 THR A C 1
ATOM 737 O O . THR A 1 93 ? -21.492 -10.047 -6.524 1.00 95.31 93 THR A O 1
ATOM 740 N N . ALA A 1 94 ? -22.500 -11.847 -7.391 1.00 94.19 94 ALA A N 1
ATOM 741 C CA . ALA A 1 94 ? -23.840 -11.391 -7.020 1.00 94.19 94 ALA A CA 1
ATOM 742 C C . ALA A 1 94 ? -24.087 -11.504 -5.500 1.00 94.19 94 ALA A C 1
ATOM 744 O O . ALA A 1 94 ? -24.808 -10.687 -4.930 1.00 94.19 94 ALA A O 1
ATOM 745 N N . GLU A 1 95 ? -23.440 -12.466 -4.844 1.00 93.81 95 GLU A N 1
ATOM 746 C CA . GLU A 1 95 ? -23.634 -12.826 -3.440 1.00 93.81 95 GLU A CA 1
ATOM 747 C C . GLU A 1 95 ? -22.573 -12.212 -2.522 1.00 93.81 95 GLU A C 1
ATOM 749 O O . GLU A 1 95 ? -22.862 -11.904 -1.365 1.00 93.81 95 GLU A O 1
ATOM 754 N N . LEU A 1 96 ? -21.345 -12.035 -3.021 1.00 94.94 96 LEU A N 1
ATOM 755 C CA . LEU A 1 96 ? -20.194 -11.656 -2.207 1.00 94.94 96 LEU A CA 1
ATOM 756 C C . LEU A 1 96 ? -19.522 -10.367 -2.705 1.00 94.94 96 LEU A C 1
ATOM 758 O O . LEU A 1 96 ? -19.390 -10.158 -3.915 1.00 94.94 96 LEU A O 1
ATOM 762 N N . PRO A 1 97 ? -19.059 -9.490 -1.787 1.00 96.69 97 PRO A N 1
ATOM 763 C CA . PRO A 1 97 ? -18.175 -8.386 -2.151 1.00 96.69 97 PRO A CA 1
ATOM 764 C C . PRO A 1 97 ? -16.853 -8.921 -2.719 1.00 96.69 97 PRO A C 1
ATOM 766 O O . PRO A 1 97 ? -16.470 -10.057 -2.445 1.00 96.69 97 PRO A O 1
ATOM 769 N N . ALA A 1 98 ? -16.125 -8.078 -3.455 1.00 97.62 98 ALA A N 1
ATOM 770 C CA . ALA A 1 98 ? -14.757 -8.404 -3.848 1.00 97.62 98 ALA A CA 1
ATOM 771 C C . ALA A 1 98 ? -13.874 -8.578 -2.606 1.00 97.62 98 ALA A C 1
ATOM 773 O O . ALA A 1 98 ? -14.044 -7.859 -1.615 1.00 97.62 98 ALA A O 1
ATOM 774 N N . GLN A 1 99 ? -12.907 -9.485 -2.670 1.00 97.75 99 GLN A N 1
ATOM 775 C CA . GLN A 1 99 ? -12.052 -9.822 -1.537 1.00 97.75 99 GLN A CA 1
ATOM 776 C C . GLN A 1 99 ? -10.592 -9.651 -1.923 1.00 97.75 99 GLN A C 1
ATOM 778 O O . GLN A 1 99 ? -10.141 -10.185 -2.930 1.00 97.75 99 GLN A O 1
ATOM 783 N N . ILE A 1 100 ? -9.866 -8.894 -1.111 1.00 97.62 100 ILE A N 1
ATOM 784 C CA . ILE A 1 100 ? -8.410 -8.815 -1.155 1.00 97.62 100 ILE A CA 1
ATOM 785 C C . ILE A 1 100 ? -7.905 -9.722 -0.031 1.00 97.62 100 ILE A C 1
ATOM 787 O O . ILE A 1 100 ? -8.004 -9.355 1.146 1.00 97.62 100 ILE A O 1
ATOM 791 N N . VAL A 1 101 ? -7.431 -10.914 -0.387 1.00 96.62 101 VAL A N 1
ATOM 792 C CA . VAL A 1 101 ? -6.870 -11.893 0.546 1.00 96.62 101 VAL A CA 1
ATOM 793 C C . VAL A 1 101 ? -5.370 -11.663 0.656 1.00 96.62 101 VAL A C 1
ATOM 795 O O . VAL A 1 101 ? -4.679 -11.666 -0.354 1.00 96.62 101 VAL A O 1
ATOM 798 N N . PHE A 1 102 ? -4.870 -11.456 1.873 1.00 94.56 102 PHE A N 1
ATOM 799 C CA . PHE A 1 102 ? -3.442 -11.264 2.143 1.00 94.56 102 PHE A CA 1
ATOM 800 C C . PHE A 1 102 ? -2.899 -12.381 3.040 1.00 94.56 102 PHE A C 1
ATOM 802 O O . PHE A 1 102 ? -3.600 -12.850 3.942 1.00 94.56 102 PHE A O 1
ATOM 809 N N . ALA A 1 103 ? -1.652 -12.785 2.807 1.00 89.25 103 ALA A N 1
ATOM 810 C CA . ALA A 1 103 ? -1.039 -13.956 3.428 1.00 89.25 103 ALA A CA 1
ATOM 811 C C . ALA A 1 103 ? -0.551 -13.715 4.868 1.00 89.25 103 ALA A C 1
ATOM 813 O O . ALA A 1 103 ? -0.181 -12.599 5.261 1.00 89.25 103 ALA A O 1
ATOM 814 N N . HIS A 1 104 ? -0.518 -14.796 5.656 1.00 85.31 104 HIS A N 1
ATOM 815 C CA . HIS A 1 104 ? 0.096 -14.907 6.988 1.00 85.31 104 HIS A CA 1
ATOM 816 C C . HIS A 1 104 ? -0.389 -13.919 8.065 1.00 85.31 104 HIS A C 1
ATOM 818 O O . HIS A 1 104 ? 0.113 -13.909 9.192 1.00 85.31 104 HIS A O 1
ATOM 824 N N . GLY A 1 105 ? -1.381 -13.077 7.773 1.00 84.00 105 GLY A N 1
ATOM 825 C CA . GLY A 1 105 ? -1.834 -12.048 8.703 1.00 84.00 105 GLY A CA 1
ATOM 826 C C . GLY A 1 105 ? -0.823 -10.925 8.952 1.00 84.00 105 GLY A C 1
ATOM 827 O O . GLY A 1 105 ? -0.965 -10.229 9.956 1.00 84.00 105 GLY A O 1
ATOM 828 N N . PHE A 1 106 ? 0.183 -10.742 8.089 1.00 89.50 106 PHE A N 1
ATOM 829 C CA . PHE A 1 106 ? 1.176 -9.679 8.258 1.00 89.50 106 PHE A CA 1
ATOM 830 C C . PHE A 1 106 ? 0.654 -8.327 7.781 1.00 89.50 106 PHE A C 1
ATOM 832 O O . PHE A 1 106 ? -0.001 -8.208 6.743 1.00 89.50 106 PHE A O 1
ATOM 839 N N . PHE A 1 107 ? 0.999 -7.269 8.516 1.00 89.75 107 PHE A N 1
ATOM 840 C CA . PHE A 1 107 ? 0.527 -5.924 8.194 1.00 89.75 107 PHE A CA 1
ATOM 841 C C . PHE A 1 107 ? 1.107 -5.406 6.873 1.00 89.75 107 PHE A C 1
ATOM 843 O O . PHE A 1 107 ? 0.406 -4.748 6.107 1.00 89.75 107 PHE A O 1
ATOM 850 N N . ALA A 1 108 ? 2.376 -5.722 6.599 1.00 91.69 108 ALA A N 1
ATOM 851 C CA . ALA A 1 108 ? 3.023 -5.382 5.333 1.00 91.69 108 ALA A CA 1
ATOM 852 C C . ALA A 1 108 ? 2.356 -6.098 4.149 1.00 91.69 108 ALA A C 1
ATOM 854 O O . ALA A 1 108 ? 2.022 -5.438 3.173 1.00 91.69 108 ALA A O 1
ATOM 855 N N . SER A 1 109 ? 2.049 -7.398 4.279 1.00 92.31 109 SER A N 1
ATOM 856 C CA . SER A 1 109 ? 1.316 -8.144 3.244 1.00 92.31 109 SER A CA 1
ATOM 857 C C . SER A 1 109 ? -0.046 -7.503 2.962 1.00 92.31 109 SER A C 1
ATOM 859 O O . SER A 1 109 ?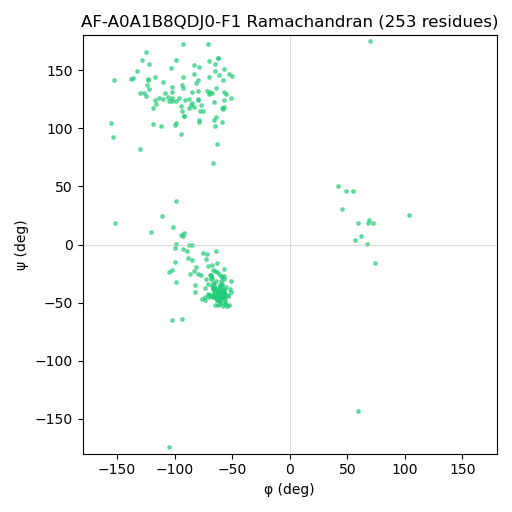 -0.383 -7.246 1.815 1.00 92.31 109 SER A O 1
ATOM 861 N N . CYS A 1 110 ? -0.782 -7.104 4.002 1.00 94.94 110 CYS A N 1
ATOM 862 C CA . CYS A 1 110 ? -2.046 -6.388 3.830 1.00 94.94 110 CYS A CA 1
ATOM 863 C C . CYS A 1 110 ? -1.895 -5.087 3.008 1.00 94.94 110 CYS A C 1
ATOM 865 O O . CYS A 1 110 ? -2.690 -4.823 2.106 1.00 94.94 110 CYS A O 1
ATOM 867 N N . LEU A 1 111 ? -0.868 -4.271 3.286 1.00 96.94 111 LEU A N 1
ATOM 868 C CA . LEU A 1 111 ? -0.594 -3.050 2.513 1.00 96.94 111 LEU A CA 1
ATOM 869 C C . LEU A 1 111 ? -0.137 -3.337 1.080 1.00 96.94 111 LEU A C 1
ATOM 871 O O . LEU A 1 111 ? -0.484 -2.574 0.173 1.00 96.94 111 LEU A O 1
ATOM 875 N N . HIS A 1 112 ? 0.622 -4.410 0.881 1.00 96.19 112 HIS A N 1
ATOM 876 C CA . HIS A 1 112 ? 1.073 -4.859 -0.428 1.00 96.19 112 HIS A CA 1
ATOM 877 C C . HIS A 1 112 ? -0.129 -5.193 -1.326 1.00 96.19 112 HIS A C 1
ATOM 879 O O . HIS A 1 112 ? -0.306 -4.580 -2.381 1.00 96.19 112 HIS A O 1
ATOM 885 N N . GLU A 1 113 ? -1.064 -6.012 -0.839 1.00 96.75 113 GLU A N 1
ATOM 886 C CA . GLU A 1 113 ? -2.256 -6.390 -1.610 1.00 96.75 113 GLU A CA 1
ATOM 887 C C . GLU A 1 113 ? -3.186 -5.204 -1.914 1.00 96.75 113 GLU A C 1
ATOM 889 O O . GLU A 1 113 ? -3.715 -5.055 -3.022 1.00 96.75 113 GLU A O 1
ATOM 894 N N . ILE A 1 114 ? -3.353 -4.280 -0.959 1.00 97.69 114 ILE A N 1
ATOM 895 C CA . ILE A 1 114 ? -4.094 -3.031 -1.199 1.00 97.69 114 ILE A CA 1
ATOM 896 C C . ILE A 1 114 ? -3.425 -2.201 -2.303 1.00 97.69 114 ILE A C 1
ATOM 898 O O . ILE A 1 114 ? -4.113 -1.546 -3.096 1.00 97.69 114 ILE A O 1
ATOM 902 N N . SER A 1 115 ? -2.093 -2.215 -2.370 1.00 97.56 115 SER A N 1
ATOM 903 C CA . SER A 1 115 ? -1.327 -1.496 -3.388 1.00 97.56 115 SER A CA 1
ATOM 904 C C . SER A 1 115 ? -1.566 -2.085 -4.777 1.00 97.56 115 SER A C 1
ATOM 906 O O . SER A 1 115 ? -1.890 -1.330 -5.699 1.00 97.56 115 SER A O 1
ATOM 908 N N . HIS A 1 116 ? -1.544 -3.413 -4.919 1.00 96.44 116 HIS A N 1
ATOM 909 C CA . HIS A 1 116 ? -1.943 -4.095 -6.155 1.00 96.44 116 HIS A CA 1
ATOM 910 C C . HIS A 1 116 ? -3.364 -3.736 -6.578 1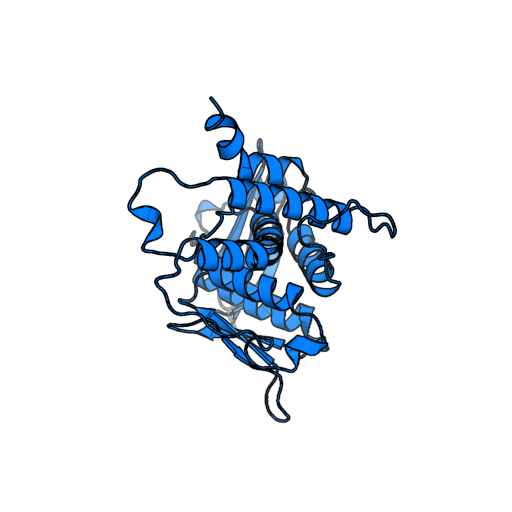.00 96.44 116 HIS A C 1
ATOM 912 O O . HIS A 1 116 ? -3.596 -3.299 -7.714 1.00 96.44 116 HIS A O 1
ATOM 918 N N . TRP A 1 117 ? -4.309 -3.812 -5.641 1.00 97.31 117 TRP A N 1
ATOM 919 C CA . TRP A 1 117 ? -5.694 -3.436 -5.893 1.00 97.31 117 TRP A CA 1
ATOM 920 C C . TRP A 1 117 ? -5.816 -1.980 -6.362 1.00 97.31 117 TRP A C 1
ATOM 922 O O . TRP A 1 117 ? -6.567 -1.680 -7.298 1.00 97.31 117 TRP A O 1
ATOM 932 N N . CYS A 1 118 ? -5.046 -1.055 -5.781 1.00 96.88 118 CYS A N 1
ATOM 933 C CA . CYS A 1 118 ? -5.000 0.348 -6.196 1.00 96.88 118 CYS A CA 1
ATOM 934 C C . CYS A 1 118 ? -4.456 0.549 -7.622 1.00 96.88 118 CYS A C 1
ATOM 936 O O . CYS A 1 118 ? -4.901 1.487 -8.291 1.00 96.88 118 CYS A O 1
ATOM 938 N N . ILE A 1 119 ? -3.538 -0.306 -8.088 1.00 95.38 119 ILE A N 1
ATOM 939 C CA . ILE A 1 119 ? -2.932 -0.254 -9.432 1.00 95.38 119 ILE A CA 1
ATOM 940 C C . ILE A 1 119 ? -3.810 -0.912 -10.507 1.00 95.38 119 ILE A C 1
ATOM 942 O O . ILE A 1 119 ? -3.841 -0.430 -11.643 1.00 95.38 119 ILE A O 1
ATOM 946 N N . ALA A 1 120 ? -4.537 -1.982 -10.175 1.00 92.94 120 ALA A N 1
ATOM 947 C CA . ALA A 1 120 ? -5.340 -2.757 -11.126 1.00 92.94 120 ALA A CA 1
ATOM 948 C C . ALA A 1 120 ? -6.426 -1.925 -11.844 1.00 92.94 120 ALA A C 1
ATOM 950 O O . ALA A 1 120 ? -6.682 -2.111 -13.038 1.00 92.94 120 ALA A O 1
ATOM 951 N N . GLY A 1 121 ? -7.034 -0.966 -11.138 1.00 86.88 121 GLY A N 1
ATOM 952 C CA . GLY A 1 121 ? -8.111 -0.123 -11.663 1.00 86.88 121 GLY A CA 1
ATOM 953 C C . GLY A 1 121 ? -9.434 -0.873 -11.883 1.00 86.88 121 GLY A C 1
ATOM 954 O O . GLY A 1 121 ? -9.531 -2.085 -11.709 1.00 86.88 121 GLY A O 1
ATOM 955 N N . GLN A 1 122 ? -10.488 -0.145 -12.266 1.00 90.31 122 GLN A N 1
ATOM 956 C CA . GLN A 1 122 ? -11.866 -0.661 -12.240 1.00 90.31 122 GLN A CA 1
ATOM 957 C C . GLN A 1 122 ? -12.096 -1.888 -13.132 1.00 90.31 122 GLN A C 1
ATOM 959 O O . GLN A 1 122 ? -12.741 -2.832 -12.695 1.00 90.31 122 GLN A O 1
ATOM 964 N N . ARG A 1 123 ? -11.564 -1.893 -14.363 1.00 91.88 123 ARG A N 1
ATOM 965 C CA . ARG A 1 123 ? -11.778 -3.004 -15.305 1.00 91.88 123 ARG A CA 1
ATOM 966 C C . ARG A 1 123 ? -11.165 -4.308 -14.797 1.00 91.88 123 ARG A C 1
ATOM 968 O O . ARG A 1 123 ? -11.814 -5.341 -14.850 1.00 91.88 123 ARG A O 1
ATOM 975 N N . ARG A 1 124 ? -9.921 -4.261 -14.311 1.00 93.75 124 ARG A N 1
ATOM 976 C CA . ARG A 1 124 ? -9.221 -5.469 -13.857 1.00 93.75 124 ARG A CA 1
ATOM 977 C C . ARG A 1 124 ? -9.770 -5.999 -12.538 1.00 93.75 124 ARG A C 1
ATOM 979 O O . ARG A 1 124 ? -9.789 -7.199 -12.360 1.00 93.75 124 ARG A O 1
ATOM 986 N N . ARG A 1 125 ? -10.306 -5.144 -11.664 1.00 95.69 125 ARG A N 1
ATOM 987 C CA . ARG A 1 125 ? -11.025 -5.571 -10.447 1.00 95.69 125 ARG A CA 1
ATOM 988 C C . ARG A 1 125 ? -12.321 -6.356 -10.719 1.00 95.69 125 ARG A C 1
ATOM 990 O O . ARG A 1 125 ? -12.958 -6.819 -9.785 1.00 95.69 125 ARG A O 1
ATOM 997 N N . GLY A 1 126 ? -12.739 -6.484 -11.979 1.00 95.25 126 GLY A N 1
ATOM 998 C CA . GLY A 1 126 ? -13.795 -7.417 -12.378 1.00 95.25 126 GLY A CA 1
ATOM 999 C C . GLY A 1 126 ? -13.301 -8.841 -12.650 1.00 95.25 126 GLY A C 1
ATOM 1000 O O . GLY A 1 126 ? -14.112 -9.675 -13.029 1.00 95.25 126 GLY A O 1
ATOM 1001 N N . LEU A 1 127 ? -11.999 -9.103 -12.514 1.00 95.69 127 LEU A N 1
ATOM 1002 C CA . LEU A 1 127 ? -11.362 -10.391 -12.770 1.00 95.69 127 LEU A CA 1
ATOM 1003 C C . LEU A 1 127 ? -10.621 -10.843 -11.515 1.00 95.69 127 LEU A C 1
ATOM 1005 O O . LEU A 1 127 ? -9.989 -10.012 -10.851 1.00 95.69 127 LEU A O 1
ATOM 1009 N N . ASP A 1 128 ? -10.660 -12.142 -11.238 1.00 94.81 128 ASP A N 1
ATOM 1010 C CA . ASP A 1 128 ? -9.818 -12.747 -10.207 1.00 94.81 128 ASP A CA 1
ATOM 1011 C C . ASP A 1 128 ? -8.336 -12.480 -10.527 1.00 94.81 128 ASP A C 1
ATOM 1013 O O . ASP A 1 128 ? -7.948 -12.376 -11.698 1.00 94.81 128 ASP A O 1
ATOM 1017 N N . ASP A 1 129 ? -7.547 -12.210 -9.485 1.00 93.44 129 ASP A N 1
ATOM 1018 C CA . ASP A 1 129 ? -6.148 -11.741 -9.550 1.00 93.44 129 ASP A CA 1
ATOM 1019 C C . ASP A 1 129 ? -5.888 -10.616 -10.544 1.00 93.44 129 ASP A C 1
ATOM 1021 O O . ASP A 1 129 ? -4.812 -10.481 -11.131 1.00 93.44 129 ASP A O 1
ATOM 1025 N N . PHE A 1 130 ? -6.895 -9.772 -10.768 1.00 93.38 130 PHE A N 1
ATOM 1026 C CA . PHE A 1 130 ? -6.821 -8.664 -11.713 1.00 93.38 130 PHE A CA 1
ATOM 1027 C C . PHE A 1 130 ? -6.525 -9.105 -13.163 1.00 93.38 130 PHE A C 1
ATOM 1029 O O . PHE A 1 130 ? -6.099 -8.282 -13.995 1.00 93.38 130 PHE A O 1
ATOM 1036 N N . GLY A 1 131 ? -6.743 -10.392 -13.463 1.00 87.62 131 GLY A N 1
ATOM 1037 C CA . GLY A 1 131 ? -6.377 -11.057 -14.710 1.00 87.62 131 GLY A CA 1
ATOM 1038 C C . GLY A 1 131 ? -4.867 -11.219 -14.918 1.00 87.62 131 GLY A C 1
ATOM 1039 O O . GLY A 1 131 ? -4.433 -11.297 -16.069 1.00 87.62 131 GLY A O 1
ATOM 1040 N N . TYR A 1 132 ? -4.056 -11.169 -13.856 1.00 81.75 132 TYR A N 1
ATOM 1041 C CA . TYR A 1 132 ? -2.641 -11.542 -13.917 1.00 81.75 132 TYR A CA 1
ATOM 1042 C C . TYR A 1 132 ? -2.477 -13.061 -13.789 1.00 81.75 132 TYR A C 1
ATOM 1044 O O . TYR A 1 132 ? -3.332 -13.746 -13.243 1.00 81.75 132 TYR A O 1
ATOM 1052 N N . TRP A 1 133 ? -1.376 -13.584 -14.327 1.00 69.12 133 TRP A N 1
ATOM 1053 C CA . TRP A 1 133 ? -1.020 -14.996 -14.217 1.00 69.12 133 TRP A CA 1
ATOM 1054 C C . TRP A 1 133 ? 0.076 -15.159 -13.161 1.00 69.12 133 TRP A C 1
ATOM 1056 O O . TRP A 1 133 ? 1.046 -14.398 -13.173 1.00 69.12 133 TRP A O 1
ATOM 1066 N N . TYR A 1 134 ? -0.046 -16.160 -12.287 1.00 65.88 134 TYR A N 1
ATOM 1067 C CA . TYR A 1 134 ? 0.977 -16.480 -11.292 1.00 65.88 134 TYR A CA 1
ATOM 1068 C C . TYR A 1 134 ? 2.158 -17.227 -11.925 1.00 65.88 134 TYR A C 1
ATOM 1070 O O . TYR A 1 134 ? 1.999 -18.312 -12.492 1.00 65.88 134 TYR A O 1
ATOM 1078 N N . ALA A 1 135 ? 3.357 -16.653 -11.841 1.00 64.19 135 ALA A N 1
ATOM 1079 C CA . ALA A 1 135 ? 4.585 -17.345 -12.217 1.00 64.19 135 ALA A CA 1
ATOM 1080 C C . ALA A 1 135 ? 5.207 -17.971 -10.958 1.00 64.19 135 ALA A C 1
ATOM 1082 O O . ALA A 1 135 ? 5.554 -17.209 -10.049 1.00 64.19 135 ALA A O 1
ATOM 1083 N N . PRO A 1 136 ? 5.368 -19.309 -10.901 1.00 66.75 136 PRO A N 1
ATOM 1084 C CA . PRO A 1 136 ? 5.958 -19.971 -9.747 1.00 66.75 136 PRO A CA 1
ATOM 1085 C C . PRO A 1 136 ? 7.405 -19.528 -9.520 1.00 66.75 136 PRO A C 1
ATOM 1087 O O . PRO A 1 136 ? 8.077 -19.007 -10.417 1.00 66.75 136 PRO A O 1
ATOM 1090 N N . ASP A 1 137 ? 7.872 -19.761 -8.299 1.00 65.81 137 ASP A N 1
ATOM 1091 C CA . ASP A 1 137 ? 9.226 -19.441 -7.867 1.00 65.81 137 ASP A CA 1
ATOM 1092 C C . ASP A 1 137 ? 10.292 -20.124 -8.752 1.00 65.81 137 ASP A C 1
ATOM 1094 O O . ASP A 1 137 ? 10.072 -21.198 -9.316 1.00 65.81 137 ASP A O 1
ATOM 1098 N N . GLY A 1 138 ? 11.471 -19.503 -8.884 1.00 69.31 138 GLY A N 1
ATOM 1099 C CA . GLY A 1 138 ? 12.522 -19.962 -9.815 1.00 69.31 138 GLY A CA 1
ATOM 1100 C C . GLY A 1 138 ? 12.653 -19.135 -11.099 1.00 69.31 138 GLY A C 1
ATOM 1101 O O . GLY A 1 138 ? 13.150 -19.631 -12.112 1.00 69.31 138 GLY A O 1
ATOM 1102 N N . ARG A 1 139 ? 12.237 -17.862 -11.051 1.00 79.56 139 ARG A N 1
ATOM 1103 C CA . ARG A 1 139 ? 12.386 -16.897 -12.150 1.00 79.56 139 ARG A CA 1
ATOM 1104 C C . ARG A 1 139 ? 13.851 -16.787 -12.580 1.00 79.56 139 ARG A C 1
ATOM 1106 O O . ARG A 1 139 ? 14.739 -16.548 -11.759 1.00 79.56 139 ARG A O 1
ATOM 1113 N N . ASN A 1 140 ? 14.101 -16.912 -13.882 1.00 82.69 140 ASN A N 1
ATOM 1114 C CA . ASN A 1 140 ? 15.392 -16.556 -14.464 1.00 82.69 140 ASN A CA 1
ATOM 1115 C C . ASN A 1 140 ? 15.588 -15.024 -14.461 1.00 82.69 140 ASN A C 1
ATOM 1117 O O . ASN A 1 140 ? 14.661 -14.264 -14.186 1.00 82.69 140 ASN A O 1
ATOM 1121 N N . ALA A 1 141 ? 16.783 -14.544 -14.813 1.00 82.19 141 ALA A N 1
ATOM 1122 C CA . ALA A 1 141 ? 17.088 -13.111 -14.779 1.00 82.19 141 ALA A CA 1
ATOM 1123 C C . ALA A 1 141 ? 16.173 -12.247 -15.676 1.00 82.19 141 ALA A C 1
ATOM 1125 O O . ALA A 1 141 ? 15.921 -11.090 -15.354 1.00 82.19 141 ALA A O 1
ATOM 1126 N N . ALA A 1 142 ? 15.677 -12.773 -16.802 1.00 84.56 142 ALA A N 1
ATOM 1127 C CA . ALA A 1 142 ? 14.746 -12.039 -17.661 1.00 84.56 142 ALA A CA 1
ATOM 1128 C C . ALA A 1 142 ? 13.350 -11.948 -17.031 1.00 84.56 142 ALA A C 1
ATOM 1130 O O . ALA A 1 142 ? 12.791 -10.858 -16.956 1.00 84.56 142 ALA A O 1
ATOM 1131 N N . GLN A 1 143 ? 12.847 -13.060 -16.496 1.00 84.44 143 GLN A N 1
ATOM 1132 C CA . GLN A 1 143 ? 11.572 -13.120 -15.777 1.00 84.44 143 GLN A CA 1
ATOM 1133 C C . GLN A 1 143 ? 11.594 -12.261 -14.507 1.00 84.44 143 GLN A C 1
ATOM 1135 O O . GLN A 1 143 ? 10.610 -11.598 -14.196 1.00 84.44 143 GLN A O 1
ATOM 1140 N N . GLN A 1 144 ? 12.726 -12.219 -13.798 1.00 85.56 144 GLN A N 1
ATOM 1141 C CA . GLN A 1 144 ? 12.906 -11.349 -12.638 1.00 85.56 144 GLN A CA 1
ATOM 1142 C C . GLN A 1 144 ? 12.811 -9.870 -13.031 1.00 85.56 144 GLN A C 1
ATOM 1144 O O . GLN A 1 144 ? 12.130 -9.105 -12.358 1.00 85.56 144 GLN A O 1
ATOM 1149 N N . ARG A 1 145 ? 13.423 -9.465 -14.153 1.00 85.12 145 ARG A N 1
ATOM 1150 C CA . ARG A 1 145 ? 13.296 -8.089 -14.655 1.00 85.12 145 ARG A CA 1
ATOM 1151 C C . ARG A 1 145 ? 11.858 -7.747 -15.032 1.00 85.12 145 ARG A C 1
ATOM 1153 O O . ARG A 1 145 ? 11.410 -6.646 -14.739 1.00 85.12 145 ARG A O 1
ATOM 1160 N N . GLU A 1 146 ? 11.133 -8.656 -15.681 1.00 86.81 146 GLU A N 1
ATOM 1161 C CA . GLU A 1 146 ? 9.716 -8.445 -16.014 1.00 86.81 146 GLU A CA 1
ATOM 1162 C C . GLU A 1 146 ? 8.855 -8.293 -14.757 1.00 86.81 146 GLU A C 1
ATOM 1164 O O . GLU A 1 146 ? 8.032 -7.378 -14.686 1.00 86.81 146 GLU A O 1
ATOM 1169 N N . PHE A 1 147 ? 9.098 -9.136 -13.752 1.00 87.06 147 PHE A N 1
ATOM 1170 C CA . PHE A 1 147 ? 8.470 -9.036 -12.439 1.00 87.06 147 PHE A CA 1
ATOM 1171 C C . PHE A 1 147 ? 8.755 -7.679 -11.781 1.00 87.06 147 PHE A C 1
ATOM 1173 O O . PHE A 1 147 ? 7.837 -6.937 -11.441 1.00 87.06 147 PHE A O 1
ATOM 1180 N N . GLU A 1 148 ? 10.023 -7.290 -11.684 1.00 89.88 148 GLU A N 1
ATOM 1181 C CA . GLU A 1 148 ? 10.412 -6.011 -11.092 1.00 89.88 148 GLU A CA 1
ATOM 1182 C C . GLU A 1 148 ? 9.746 -4.831 -11.804 1.00 89.88 148 GLU A C 1
ATOM 1184 O O . GLU A 1 148 ? 9.257 -3.915 -11.149 1.00 89.88 148 GLU A O 1
ATOM 1189 N N . GLN A 1 149 ? 9.638 -4.854 -13.136 1.00 90.31 149 GLN A N 1
ATOM 1190 C CA . GLN A 1 149 ? 8.957 -3.788 -13.878 1.00 90.31 149 GLN A CA 1
ATOM 1191 C C . GLN A 1 149 ? 7.484 -3.624 -13.476 1.00 90.31 149 GLN A C 1
ATOM 1193 O O . GLN A 1 149 ? 7.006 -2.489 -13.359 1.00 90.31 149 GLN A O 1
ATOM 1198 N N . VAL A 1 150 ? 6.758 -4.724 -13.252 1.00 90.69 150 VAL A N 1
ATOM 1199 C CA . VAL A 1 150 ? 5.345 -4.662 -12.839 1.00 90.69 150 VAL A CA 1
ATOM 1200 C C . VAL A 1 150 ? 5.182 -4.302 -11.360 1.00 90.69 150 VAL A C 1
ATOM 1202 O O . VAL A 1 150 ? 4.192 -3.655 -11.008 1.00 90.69 150 VAL A O 1
ATOM 1205 N N . GLU A 1 151 ? 6.185 -4.607 -10.535 1.00 93.19 151 GLU A N 1
ATOM 1206 C CA . GLU A 1 151 ? 6.214 -4.350 -9.091 1.00 93.19 151 GLU A CA 1
ATOM 1207 C C . GLU A 1 151 ? 6.596 -2.922 -8.688 1.00 93.19 151 GLU A C 1
ATOM 1209 O O . GLU A 1 151 ? 6.268 -2.484 -7.581 1.00 93.19 151 GLU A O 1
ATOM 1214 N N . ILE A 1 152 ? 7.240 -2.145 -9.570 1.00 95.31 152 ILE A N 1
ATOM 1215 C CA . ILE A 1 152 ? 7.665 -0.772 -9.236 1.00 95.31 152 ILE A CA 1
ATOM 1216 C C . ILE A 1 152 ? 6.487 0.069 -8.716 1.00 95.31 152 ILE A C 1
ATOM 1218 O O . ILE A 1 152 ? 6.630 0.813 -7.745 1.00 95.31 152 ILE A O 1
ATOM 1222 N N . ALA A 1 153 ? 5.322 -0.007 -9.368 1.00 96.38 153 ALA A N 1
ATOM 1223 C CA . ALA A 1 153 ? 4.171 0.818 -9.003 1.00 96.38 153 ALA A CA 1
ATOM 1224 C C . ALA A 1 153 ? 3.444 0.332 -7.730 1.00 96.38 153 ALA A C 1
ATOM 1226 O O . ALA A 1 153 ? 3.193 1.181 -6.868 1.00 96.38 153 ALA A O 1
ATOM 1227 N N . PRO A 1 154 ? 3.126 -0.970 -7.562 1.00 96.25 154 PRO A N 1
ATOM 1228 C CA . PRO A 1 154 ? 2.632 -1.506 -6.294 1.00 96.25 154 PRO A CA 1
ATOM 1229 C C . PRO A 1 154 ? 3.540 -1.158 -5.110 1.00 96.25 154 PRO A C 1
ATOM 1231 O O . PRO A 1 154 ? 3.082 -0.513 -4.168 1.00 96.25 154 PRO A O 1
ATOM 1234 N N . GLN A 1 155 ? 4.842 -1.439 -5.194 1.00 97.56 155 GLN A N 1
ATOM 1235 C CA . GLN A 1 155 ? 5.769 -1.190 -4.085 1.00 97.56 155 GLN A CA 1
ATOM 1236 C C . GLN A 1 155 ? 6.000 0.300 -3.807 1.00 97.56 155 GLN A C 1
ATOM 1238 O O . GLN A 1 155 ? 6.243 0.704 -2.668 1.00 97.56 155 GLN A O 1
ATOM 1243 N N . ALA A 1 156 ? 5.856 1.163 -4.816 1.00 98.12 156 ALA A N 1
ATOM 1244 C CA . ALA A 1 156 ? 5.861 2.606 -4.602 1.00 98.12 156 ALA A CA 1
ATOM 1245 C C . ALA A 1 156 ? 4.640 3.089 -3.802 1.00 98.12 156 ALA A C 1
ATOM 1247 O O . ALA A 1 156 ? 4.785 3.976 -2.960 1.00 98.12 156 ALA A O 1
ATOM 1248 N N . LEU A 1 157 ? 3.447 2.526 -4.034 1.00 98.25 157 LEU A N 1
ATOM 1249 C CA . LEU A 1 157 ? 2.270 2.824 -3.208 1.00 98.25 157 LEU A CA 1
ATOM 1250 C C . LEU A 1 157 ? 2.404 2.232 -1.806 1.00 98.25 157 LEU A C 1
ATOM 1252 O O . LEU A 1 157 ? 2.144 2.937 -0.831 1.00 98.25 157 LEU A O 1
ATOM 1256 N N . GLU A 1 158 ? 2.878 0.991 -1.705 1.00 98.25 158 GLU A N 1
ATOM 1257 C CA . GLU A 1 158 ? 3.122 0.315 -0.432 1.00 98.25 158 GLU A CA 1
ATOM 1258 C C . GLU A 1 158 ? 4.077 1.131 0.445 1.00 98.25 158 GLU A C 1
ATOM 1260 O O . GLU A 1 158 ? 3.809 1.345 1.630 1.00 98.25 158 GLU A O 1
ATOM 1265 N N . CYS A 1 159 ? 5.139 1.679 -0.153 1.00 98.25 159 CYS A N 1
ATOM 1266 C CA . CYS A 1 159 ? 6.052 2.611 0.496 1.00 98.25 159 CYS A CA 1
ATOM 1267 C C . CYS A 1 159 ? 5.310 3.809 1.098 1.00 98.25 159 CYS A C 1
ATOM 1269 O O . CYS A 1 159 ? 5.440 4.083 2.293 1.00 98.25 159 CYS A O 1
ATOM 1271 N N . LEU A 1 160 ? 4.491 4.509 0.307 1.00 98.44 160 LEU A N 1
ATOM 1272 C CA . LEU A 1 160 ? 3.771 5.688 0.788 1.00 98.44 160 LEU A CA 1
ATOM 1273 C C . LEU A 1 160 ? 2.753 5.341 1.883 1.00 98.44 160 LEU A C 1
ATOM 1275 O O . LEU A 1 160 ? 2.670 6.070 2.870 1.00 98.44 160 LEU A O 1
ATOM 1279 N N . PHE A 1 161 ? 2.016 4.233 1.760 1.00 97.88 161 PHE A N 1
ATOM 1280 C CA . PHE A 1 161 ? 1.077 3.785 2.795 1.00 97.88 161 PHE A CA 1
ATOM 1281 C C . PHE A 1 161 ? 1.795 3.387 4.091 1.00 97.88 161 PHE A C 1
ATOM 1283 O O . PHE A 1 161 ? 1.364 3.760 5.185 1.00 97.88 161 PHE A O 1
ATOM 1290 N N . THR A 1 162 ? 2.923 2.686 3.975 1.00 95.31 162 THR A N 1
ATOM 1291 C CA . THR A 1 162 ? 3.753 2.258 5.108 1.00 95.31 162 THR A CA 1
ATOM 1292 C C . THR A 1 162 ? 4.316 3.464 5.857 1.00 95.31 162 THR A C 1
ATOM 1294 O O . THR A 1 162 ? 4.179 3.564 7.081 1.00 95.31 162 THR A O 1
ATOM 1297 N N . LEU A 1 163 ? 4.880 4.428 5.122 1.00 94.56 163 LEU A N 1
ATOM 1298 C CA . LEU A 1 163 ? 5.389 5.669 5.698 1.00 94.56 163 LEU A CA 1
ATOM 1299 C C . LEU A 1 163 ? 4.259 6.519 6.280 1.00 94.56 163 LEU A C 1
ATOM 1301 O O . LEU A 1 163 ? 4.436 7.106 7.348 1.00 94.56 163 LEU A O 1
ATOM 1305 N N . ALA A 1 164 ? 3.077 6.558 5.654 1.00 90.75 164 ALA A N 1
ATOM 1306 C CA . ALA A 1 164 ? 1.920 7.277 6.189 1.00 90.75 164 ALA A CA 1
ATOM 1307 C C . ALA A 1 164 ? 1.535 6.795 7.603 1.00 90.75 164 ALA A C 1
ATOM 1309 O O . ALA A 1 164 ? 1.092 7.588 8.430 1.00 90.75 164 ALA A O 1
ATOM 1310 N N . LEU A 1 165 ? 1.798 5.524 7.910 1.00 86.50 165 LEU A N 1
ATOM 1311 C CA . LEU A 1 165 ? 1.570 4.897 9.213 1.00 86.50 165 LEU A CA 1
ATOM 1312 C C . LEU A 1 165 ? 2.783 4.936 10.160 1.00 86.50 165 LEU A C 1
ATOM 1314 O O . LEU A 1 165 ? 2.755 4.310 11.220 1.00 86.50 165 LEU A O 1
ATOM 1318 N N . GLY A 1 166 ? 3.850 5.653 9.794 1.00 82.50 166 GLY A N 1
ATOM 1319 C CA . GLY A 1 166 ? 5.054 5.807 10.617 1.00 82.50 166 GLY A CA 1
ATOM 1320 C C . GLY A 1 166 ? 5.924 4.549 10.693 1.00 82.50 166 GLY A C 1
ATOM 1321 O O . GLY A 1 166 ? 6.735 4.421 11.608 1.00 82.50 166 GLY A O 1
ATOM 1322 N N . LYS A 1 167 ? 5.753 3.604 9.762 1.00 86.88 167 LYS A N 1
ATOM 1323 C CA . LYS A 1 167 ? 6.544 2.370 9.676 1.00 86.88 167 LYS A CA 1
ATOM 1324 C C . LYS A 1 167 ? 7.652 2.514 8.630 1.00 86.88 167 LYS A C 1
ATOM 1326 O O . LYS A 1 167 ? 7.561 3.342 7.729 1.00 86.88 167 LYS A O 1
ATOM 1331 N N . ARG A 1 168 ? 8.696 1.685 8.738 1.00 90.50 168 ARG A N 1
ATOM 1332 C CA . ARG A 1 168 ? 9.772 1.597 7.737 1.00 90.50 168 ARG A CA 1
ATOM 1333 C C . ARG A 1 168 ? 9.370 0.640 6.619 1.00 90.50 168 ARG A C 1
ATOM 1335 O O . ARG A 1 168 ? 8.987 -0.490 6.905 1.00 90.50 168 ARG A O 1
ATOM 1342 N N . PHE A 1 169 ? 9.525 1.076 5.376 1.00 94.56 169 PHE A N 1
ATOM 1343 C CA . PHE A 1 169 ? 9.274 0.264 4.189 1.00 94.56 169 PHE A CA 1
ATOM 1344 C C . PHE A 1 169 ? 10.554 -0.440 3.716 1.00 94.56 169 PHE A C 1
ATOM 1346 O O . PHE A 1 169 ? 11.649 0.132 3.788 1.00 94.56 169 PHE A O 1
ATOM 1353 N N . ARG A 1 170 ? 10.417 -1.672 3.215 1.00 92.06 170 ARG A N 1
ATOM 1354 C CA . ARG A 1 170 ? 11.494 -2.446 2.586 1.00 92.06 170 ARG A CA 1
ATOM 1355 C C . ARG A 1 170 ? 10.995 -2.979 1.247 1.00 92.06 170 ARG A C 1
ATOM 1357 O O . ARG A 1 170 ? 9.944 -3.598 1.208 1.00 92.06 170 ARG A O 1
ATOM 1364 N N . VAL A 1 171 ? 11.780 -2.768 0.195 1.00 91.69 171 VAL A N 1
ATOM 1365 C CA . VAL A 1 171 ? 11.509 -3.322 -1.138 1.00 91.69 171 VAL A CA 1
ATOM 1366 C C . VAL A 1 171 ? 11.658 -4.843 -1.093 1.00 91.69 171 VAL A C 1
ATOM 1368 O O . VAL A 1 171 ? 12.689 -5.331 -0.610 1.00 91.69 171 VAL A O 1
ATOM 1371 N N . SER A 1 172 ? 10.656 -5.557 -1.606 1.00 88.00 172 SER A N 1
ATOM 1372 C CA . SER A 1 172 ? 10.626 -7.019 -1.710 1.00 88.00 172 SER A CA 1
ATOM 1373 C C . SER A 1 172 ? 10.941 -7.448 -3.139 1.00 88.00 172 SER A C 1
ATOM 1375 O O . SER A 1 172 ? 10.291 -7.000 -4.075 1.00 88.00 172 SER A O 1
ATOM 1377 N N . THR A 1 173 ? 11.931 -8.315 -3.332 1.00 76.50 173 THR A N 1
ATOM 1378 C CA . THR A 1 173 ? 12.283 -8.845 -4.662 1.00 76.50 173 THR A CA 1
ATOM 1379 C C . THR A 1 173 ? 11.576 -10.160 -4.991 1.00 76.50 173 THR A C 1
ATOM 1381 O O . THR A 1 173 ? 11.762 -10.657 -6.098 1.00 76.50 173 THR A O 1
ATOM 1384 N N . ASP A 1 174 ? 10.808 -10.710 -4.037 1.00 70.56 174 ASP A N 1
ATOM 1385 C CA . ASP A 1 174 ? 9.972 -11.914 -4.181 1.00 70.56 174 ASP A CA 1
ATOM 1386 C C . ASP A 1 174 ? 10.658 -13.048 -4.965 1.00 70.56 174 ASP A C 1
ATOM 1388 O O . ASP A 1 174 ? 10.167 -13.535 -5.980 1.00 70.56 174 ASP A O 1
ATOM 1392 N N . ASN A 1 175 ? 11.887 -13.383 -4.561 1.00 62.34 175 ASN A N 1
ATOM 1393 C CA . ASN A 1 175 ? 12.668 -14.454 -5.171 1.00 62.34 175 ASN A CA 1
ATOM 1394 C C . ASN A 1 175 ? 13.680 -14.990 -4.154 1.00 62.34 175 ASN A C 1
ATOM 1396 O O . ASN A 1 175 ? 14.707 -14.359 -3.878 1.00 62.34 175 ASN A O 1
ATOM 1400 N N . LEU A 1 176 ? 13.395 -16.166 -3.593 1.00 56.62 176 LEU A N 1
ATOM 1401 C CA . LEU A 1 176 ? 14.244 -16.808 -2.583 1.00 56.62 176 LEU A CA 1
ATOM 1402 C C . LEU A 1 176 ? 15.613 -17.244 -3.148 1.00 56.62 176 LEU A C 1
ATOM 1404 O O . LEU A 1 176 ? 16.584 -17.353 -2.397 1.00 56.62 176 LEU A O 1
ATOM 1408 N N . ASN A 1 177 ? 15.728 -17.434 -4.469 1.00 53.31 177 ASN A N 1
ATOM 1409 C CA . ASN A 1 177 ? 16.965 -17.874 -5.124 1.00 53.31 177 ASN A CA 1
ATOM 1410 C C . ASN A 1 177 ? 17.952 -16.730 -5.413 1.00 53.31 177 ASN A C 1
ATOM 1412 O O . ASN A 1 177 ? 19.156 -16.979 -5.510 1.00 53.31 177 ASN A O 1
ATOM 1416 N N . ALA A 1 178 ? 17.482 -15.482 -5.502 1.00 50.72 178 ALA A N 1
ATOM 1417 C CA . ALA A 1 178 ? 18.321 -14.321 -5.820 1.00 50.72 178 ALA A CA 1
ATOM 1418 C C . ALA A 1 178 ? 19.289 -13.929 -4.683 1.00 50.72 178 ALA A C 1
ATOM 1420 O O . ALA A 1 178 ? 20.299 -13.270 -4.918 1.00 50.72 178 ALA A O 1
ATOM 1421 N N . ILE A 1 179 ? 19.035 -14.380 -3.448 1.00 49.81 179 ILE A N 1
ATOM 1422 C CA . ILE A 1 179 ? 19.846 -14.040 -2.262 1.00 49.81 179 ILE A CA 1
ATOM 1423 C C . ILE A 1 179 ? 21.219 -14.753 -2.271 1.00 49.81 179 ILE A C 1
ATOM 1425 O O . ILE A 1 179 ? 22.119 -14.390 -1.515 1.00 49.81 179 ILE A O 1
ATOM 1429 N N . ARG A 1 180 ? 21.438 -15.743 -3.149 1.00 44.41 180 ARG A N 1
ATOM 1430 C CA . ARG A 1 180 ? 22.616 -16.631 -3.085 1.00 44.41 180 ARG A CA 1
ATOM 1431 C C . ARG A 1 180 ? 23.945 -16.020 -3.565 1.00 44.41 180 ARG A C 1
ATOM 1433 O O . ARG A 1 180 ? 24.971 -16.663 -3.368 1.00 44.41 180 ARG A O 1
ATOM 1440 N N . HIS A 1 181 ? 23.968 -14.808 -4.134 1.00 45.66 181 HIS A N 1
ATOM 1441 C CA . HIS A 1 181 ? 25.186 -14.237 -4.745 1.00 45.66 181 HIS A CA 1
ATOM 1442 C C . HIS A 1 181 ? 25.693 -12.907 -4.158 1.00 45.66 181 HIS A C 1
ATOM 1444 O O . HIS A 1 181 ? 26.625 -12.329 -4.701 1.00 45.66 181 HIS A O 1
ATOM 1450 N N . GLY A 1 182 ? 25.162 -12.444 -3.023 1.00 46.09 182 GLY A N 1
ATOM 1451 C CA . GLY A 1 182 ? 25.793 -11.380 -2.219 1.00 46.09 182 GLY A CA 1
ATOM 1452 C C . GLY A 1 182 ? 25.711 -9.943 -2.760 1.00 46.09 182 GLY A C 1
ATOM 1453 O O . GLY A 1 182 ? 25.873 -9.013 -1.976 1.00 46.09 182 GLY A O 1
ATOM 1454 N N . GLU A 1 183 ? 25.375 -9.733 -4.032 1.00 51.94 183 GLU A N 1
ATOM 1455 C CA . GLU A 1 183 ? 25.145 -8.407 -4.616 1.00 51.94 183 GLU A CA 1
ATOM 1456 C C . GLU A 1 183 ? 23.663 -8.249 -4.974 1.00 51.94 183 GLU A C 1
ATOM 1458 O O . GLU A 1 183 ? 23.170 -8.793 -5.961 1.00 51.94 183 GLU A O 1
ATOM 1463 N N . ARG A 1 184 ? 22.917 -7.523 -4.134 1.00 61.34 184 ARG A N 1
ATOM 1464 C CA . ARG A 1 184 ? 21.556 -7.098 -4.475 1.00 61.34 184 ARG A CA 1
ATOM 1465 C C . ARG A 1 184 ? 21.664 -5.948 -5.471 1.00 61.34 184 ARG A C 1
ATOM 1467 O O . ARG A 1 184 ? 22.121 -4.871 -5.093 1.00 61.34 184 ARG A O 1
ATOM 1474 N N . ASP A 1 185 ? 21.201 -6.160 -6.699 1.00 68.88 185 ASP A N 1
ATOM 1475 C CA . ASP A 1 185 ? 20.984 -5.071 -7.650 1.00 68.88 185 ASP A CA 1
ATOM 1476 C C . ASP A 1 185 ? 20.001 -4.057 -7.037 1.00 68.88 185 ASP A C 1
ATOM 1478 O O . ASP A 1 185 ? 18.855 -4.375 -6.711 1.00 68.88 185 ASP A O 1
ATOM 1482 N N . THR A 1 186 ? 20.473 -2.832 -6.817 1.00 83.31 186 THR A N 1
ATOM 1483 C CA . THR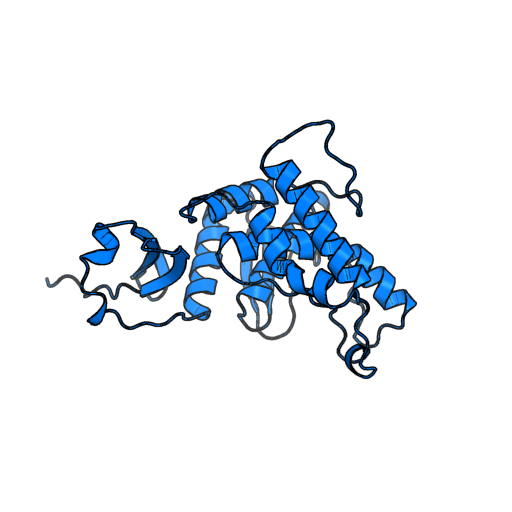 A 1 186 ? 19.691 -1.751 -6.211 1.00 83.31 186 THR A CA 1
ATOM 1484 C C . THR A 1 186 ? 18.899 -0.953 -7.244 1.00 83.31 186 THR A C 1
ATOM 1486 O O . THR A 1 186 ? 18.168 -0.026 -6.882 1.00 83.31 186 THR A O 1
ATOM 1489 N N . GLN A 1 187 ? 19.000 -1.290 -8.534 1.00 88.50 187 GLN A N 1
ATOM 1490 C CA . GLN A 1 187 ? 18.289 -0.595 -9.601 1.00 88.50 187 GLN A CA 1
ATOM 1491 C C . GLN A 1 187 ? 16.769 -0.673 -9.422 1.00 88.50 187 GLN A C 1
ATOM 1493 O O . GLN A 1 187 ? 16.072 0.325 -9.645 1.00 88.50 187 GLN A O 1
ATOM 1498 N N . PHE A 1 188 ? 16.251 -1.819 -8.973 1.00 90.69 188 PHE A N 1
ATOM 1499 C CA . PHE A 1 188 ? 14.836 -1.970 -8.645 1.00 90.69 188 PHE A CA 1
ATOM 1500 C C . PHE A 1 188 ? 14.428 -1.041 -7.493 1.00 90.69 188 PHE A C 1
ATOM 1502 O O . PHE A 1 188 ? 13.486 -0.257 -7.634 1.00 90.69 188 PHE A O 1
ATOM 1509 N N . ASP A 1 189 ? 15.205 -1.011 -6.408 1.00 93.19 189 ASP A N 1
ATOM 1510 C CA . ASP A 1 189 ? 14.978 -0.122 -5.266 1.00 93.19 189 ASP A CA 1
ATOM 1511 C C . ASP A 1 189 ? 14.991 1.364 -5.687 1.00 93.19 189 ASP A C 1
ATOM 1513 O O . ASP A 1 189 ? 14.133 2.146 -5.266 1.00 93.19 189 ASP A O 1
ATOM 1517 N N . HIS A 1 190 ? 15.914 1.759 -6.573 1.00 93.56 190 HIS A N 1
ATOM 1518 C CA . HIS A 1 190 ? 15.960 3.101 -7.162 1.00 93.56 190 HIS A CA 1
ATOM 1519 C C . HIS A 1 190 ? 14.704 3.432 -7.979 1.00 93.56 190 HIS A C 1
ATOM 1521 O O . HIS A 1 190 ? 14.220 4.570 -7.930 1.00 93.56 190 HIS A O 1
ATOM 1527 N N . ASN A 1 191 ? 14.169 2.467 -8.727 1.00 94.38 191 ASN A N 1
ATOM 1528 C CA . ASN A 1 191 ? 12.955 2.652 -9.518 1.00 94.38 191 ASN A CA 1
ATOM 1529 C C . ASN A 1 191 ? 11.719 2.803 -8.621 1.00 94.38 191 ASN A C 1
ATOM 1531 O O . ASN A 1 191 ? 10.927 3.726 -8.840 1.00 94.38 191 ASN A O 1
ATOM 1535 N N . VAL A 1 192 ? 11.599 1.983 -7.569 1.00 96.44 192 VAL A N 1
ATOM 1536 C CA . VAL A 1 192 ? 10.546 2.111 -6.546 1.00 96.44 192 VAL A CA 1
ATOM 1537 C C . VAL A 1 192 ? 10.626 3.478 -5.864 1.00 96.44 192 VAL A C 1
ATOM 1539 O O . VAL A 1 192 ? 9.622 4.186 -5.779 1.00 96.44 192 VAL A O 1
ATOM 1542 N N . TYR A 1 193 ? 11.822 3.904 -5.447 1.00 96.06 193 TYR A N 1
ATOM 1543 C CA . TYR A 1 193 ? 12.049 5.224 -4.851 1.00 96.06 193 TYR A CA 1
ATOM 1544 C C . TYR A 1 193 ? 11.581 6.368 -5.765 1.00 96.06 193 TYR A C 1
ATOM 1546 O O . TYR A 1 193 ? 10.819 7.241 -5.336 1.00 96.06 193 TYR A O 1
ATOM 1554 N N . ARG A 1 194 ? 11.990 6.361 -7.042 1.00 95.69 194 ARG A N 1
ATOM 1555 C CA . ARG A 1 194 ? 11.585 7.387 -8.019 1.00 95.69 194 ARG A CA 1
ATOM 1556 C C . ARG A 1 194 ? 10.072 7.402 -8.225 1.00 95.69 194 ARG A C 1
ATOM 1558 O O . ARG A 1 194 ? 9.466 8.472 -8.217 1.00 95.69 194 ARG A O 1
ATOM 1565 N N . GLN A 1 195 ? 9.450 6.234 -8.376 1.00 96.56 195 GLN A N 1
ATOM 1566 C CA . GLN A 1 195 ? 8.003 6.132 -8.552 1.00 96.56 195 GLN A CA 1
ATOM 1567 C C . GLN A 1 195 ? 7.235 6.593 -7.301 1.00 96.56 195 GLN A C 1
ATOM 1569 O O . GLN A 1 195 ? 6.207 7.259 -7.438 1.00 96.56 195 GLN A O 1
ATOM 1574 N N . ALA A 1 196 ? 7.744 6.322 -6.095 1.00 97.56 196 ALA A N 1
ATOM 1575 C CA . ALA A 1 196 ? 7.148 6.797 -4.846 1.00 97.56 196 ALA A CA 1
ATOM 1576 C C . ALA A 1 196 ? 7.154 8.330 -4.765 1.00 97.56 196 ALA A C 1
ATOM 1578 O O . ALA A 1 196 ? 6.142 8.928 -4.403 1.00 97.56 196 ALA A O 1
ATOM 1579 N N . LEU A 1 197 ? 8.246 8.987 -5.177 1.00 96.25 197 LEU A N 1
ATOM 1580 C CA . LEU A 1 197 ? 8.295 10.452 -5.264 1.00 96.25 197 LEU A CA 1
ATOM 1581 C C . LEU A 1 197 ? 7.303 11.014 -6.291 1.00 96.25 197 LEU A C 1
ATOM 1583 O O . LEU A 1 197 ? 6.648 12.018 -6.017 1.00 96.25 197 LEU A O 1
ATOM 1587 N N . VAL A 1 198 ? 7.151 10.358 -7.446 1.00 95.12 198 VAL A N 1
ATOM 1588 C CA . VAL A 1 198 ? 6.160 10.754 -8.460 1.00 95.12 198 VAL A CA 1
ATOM 1589 C C . VAL A 1 198 ? 4.737 10.649 -7.910 1.00 95.12 198 VAL A C 1
ATOM 1591 O O . VAL A 1 198 ? 3.956 11.590 -8.053 1.00 95.12 198 VAL A O 1
ATOM 1594 N N . PHE A 1 199 ? 4.389 9.540 -7.253 1.00 96.44 199 PHE A N 1
ATOM 1595 C CA . PHE A 1 199 ? 3.074 9.374 -6.631 1.00 96.44 199 PHE A CA 1
ATOM 1596 C C . PHE A 1 199 ? 2.839 10.349 -5.477 1.00 96.44 199 PHE A C 1
ATOM 1598 O O . PHE A 1 199 ? 1.742 10.896 -5.373 1.00 96.44 199 PHE A O 1
ATOM 1605 N N . LEU A 1 200 ? 3.857 10.631 -4.662 1.00 96.44 200 LEU A N 1
ATOM 1606 C CA . LEU A 1 200 ? 3.770 11.634 -3.604 1.00 96.44 200 LEU A CA 1
ATOM 1607 C C . LEU A 1 200 ? 3.488 13.027 -4.182 1.00 96.44 200 LEU A C 1
ATOM 1609 O O . LEU A 1 200 ? 2.578 13.708 -3.712 1.00 96.44 200 LEU A O 1
ATOM 1613 N N . ALA A 1 201 ? 4.214 13.430 -5.227 1.00 94.12 201 ALA A N 1
ATOM 1614 C CA . ALA A 1 201 ? 3.982 14.700 -5.909 1.00 94.12 201 ALA A CA 1
ATOM 1615 C C . ALA A 1 201 ? 2.575 14.754 -6.518 1.00 94.12 201 ALA A C 1
ATOM 1617 O O . ALA A 1 201 ? 1.839 15.703 -6.281 1.00 94.12 201 ALA A O 1
ATOM 1618 N N . GLN A 1 202 ? 2.144 13.698 -7.217 1.00 93.19 202 GLN A N 1
ATOM 1619 C CA . GLN A 1 202 ? 0.778 13.603 -7.740 1.00 93.19 202 GLN A CA 1
ATOM 1620 C C . GLN A 1 202 ? -0.270 13.723 -6.628 1.00 93.19 202 GLN A C 1
ATOM 1622 O O . GLN A 1 202 ? -1.315 14.341 -6.840 1.00 93.19 202 GLN A O 1
ATOM 1627 N N . TRP A 1 203 ? -0.021 13.145 -5.450 1.00 94.69 203 TRP A N 1
ATOM 1628 C CA . TRP A 1 203 ? -0.910 13.255 -4.299 1.00 94.69 203 TRP A CA 1
ATOM 1629 C C . TRP A 1 203 ? -0.999 14.700 -3.788 1.00 94.69 203 TRP A C 1
ATOM 1631 O O . TRP A 1 203 ? -2.108 15.226 -3.691 1.00 94.69 203 TRP A O 1
ATOM 1641 N N . GLN A 1 204 ? 0.140 15.345 -3.529 1.00 92.50 204 GLN A N 1
ATOM 1642 C CA . GLN A 1 204 ? 0.218 16.680 -2.923 1.00 92.50 204 GLN A CA 1
ATOM 1643 C C . GLN A 1 204 ? -0.180 17.810 -3.876 1.00 92.50 204 GLN A C 1
ATOM 1645 O O . GLN A 1 204 ? -0.824 18.771 -3.462 1.00 92.50 204 GLN A O 1
ATOM 1650 N N . THR A 1 205 ? 0.187 17.696 -5.151 1.00 87.88 205 THR A N 1
ATOM 1651 C CA . THR A 1 205 ? -0.066 18.701 -6.186 1.00 87.88 205 THR A CA 1
ATOM 1652 C C . THR A 1 205 ? -0.691 18.038 -7.419 1.00 87.88 205 THR A C 1
ATOM 1654 O O . THR A 1 205 ? -0.006 17.713 -8.392 1.00 87.88 205 THR A O 1
ATOM 1657 N N . PRO A 1 206 ? -2.021 17.814 -7.416 1.00 77.31 206 PRO A N 1
ATOM 1658 C CA . PRO A 1 206 ? -2.717 17.219 -8.551 1.00 77.31 206 PRO A CA 1
ATOM 1659 C C . PRO A 1 206 ? -2.629 18.156 -9.761 1.00 77.31 206 PRO A C 1
ATOM 1661 O O . PRO A 1 206 ? -3.338 19.154 -9.839 1.00 77.31 206 PRO A O 1
ATOM 1664 N N . SER A 1 207 ? -1.741 17.844 -10.703 1.00 75.50 207 SER A N 1
ATOM 1665 C CA . SER A 1 207 ? -1.557 18.612 -11.935 1.00 75.50 207 SER A CA 1
ATOM 1666 C C . SER A 1 207 ? -1.720 17.708 -13.158 1.00 75.50 207 SER A C 1
ATOM 1668 O O . SER A 1 207 ? -1.166 16.603 -13.162 1.00 75.50 207 SER A O 1
ATOM 1670 N N . PRO A 1 208 ? -2.425 18.156 -14.217 1.00 65.94 208 PRO A N 1
ATOM 1671 C CA . PRO A 1 208 ? -2.517 17.414 -15.474 1.00 65.94 208 PRO A CA 1
ATOM 1672 C C . PRO A 1 208 ? -1.149 17.212 -16.155 1.00 65.94 208 PRO A C 1
ATOM 1674 O O . PRO A 1 208 ? -0.968 16.201 -16.836 1.00 65.94 208 PRO A O 1
ATOM 1677 N N . ASN A 1 209 ? -0.176 18.095 -15.879 1.00 65.50 209 ASN A N 1
ATOM 1678 C CA . ASN A 1 209 ? 1.195 18.078 -16.413 1.00 65.50 209 ASN A CA 1
ATOM 1679 C C . ASN A 1 209 ? 2.204 17.454 -15.433 1.00 65.50 209 ASN A C 1
ATOM 1681 O O . ASN A 1 209 ? 3.323 17.942 -15.277 1.00 65.50 209 ASN A O 1
ATOM 1685 N N . THR A 1 210 ? 1.802 16.414 -14.704 1.00 65.12 210 THR A N 1
ATOM 1686 C CA . THR A 1 210 ? 2.692 15.778 -13.727 1.00 65.12 210 THR A CA 1
ATOM 1687 C C . THR A 1 210 ? 3.893 15.113 -14.392 1.00 65.12 210 THR A C 1
ATOM 1689 O O . THR A 1 210 ? 3.805 14.634 -15.523 1.00 65.12 210 THR A O 1
ATOM 1692 N N . ALA A 1 211 ? 5.016 15.092 -13.665 1.00 63.53 211 ALA A N 1
ATOM 1693 C CA . ALA A 1 211 ? 6.265 14.492 -14.116 1.00 63.53 211 ALA A CA 1
ATOM 1694 C C . ALA A 1 211 ? 6.049 13.056 -14.640 1.00 63.53 211 ALA A C 1
ATOM 1696 O O . ALA A 1 211 ? 5.199 12.331 -14.102 1.00 63.53 211 ALA A O 1
ATOM 1697 N N . PRO A 1 212 ? 6.804 12.638 -15.672 1.00 64.50 212 PRO A N 1
ATOM 1698 C CA . PRO A 1 212 ? 6.685 11.301 -16.235 1.00 64.50 212 PRO A CA 1
ATOM 1699 C C . PRO A 1 212 ? 6.910 10.243 -15.150 1.00 64.50 212 PRO A C 1
ATOM 1701 O O . PRO A 1 212 ? 7.864 10.303 -14.376 1.00 64.50 212 PRO A O 1
ATOM 1704 N N . SER A 1 213 ? 5.999 9.275 -15.086 1.00 75.50 213 SER A N 1
ATOM 1705 C CA . SER A 1 213 ? 6.139 8.110 -14.217 1.00 75.50 213 SER A CA 1
ATOM 1706 C C . SER A 1 213 ? 7.089 7.105 -14.874 1.00 75.50 213 SER A C 1
ATOM 1708 O O . SER A 1 213 ? 6.864 6.779 -16.041 1.00 75.50 213 SER A O 1
ATOM 1710 N N . PRO A 1 214 ? 8.082 6.559 -14.143 1.00 74.81 214 PRO A N 1
ATOM 1711 C CA . PRO A 1 214 ? 8.936 5.475 -14.637 1.00 74.81 214 PRO A CA 1
ATOM 1712 C C . PRO A 1 214 ? 8.160 4.280 -15.206 1.00 74.81 214 PRO A C 1
ATOM 1714 O O . PRO A 1 214 ? 8.616 3.637 -16.141 1.00 74.81 214 PRO A O 1
ATOM 1717 N N . THR A 1 215 ? 6.968 4.012 -14.668 1.00 80.38 215 THR A N 1
ATOM 1718 C CA . THR A 1 215 ? 6.090 2.901 -15.078 1.00 80.38 215 THR A CA 1
ATOM 1719 C C . THR A 1 215 ? 4.959 3.326 -16.020 1.00 80.38 215 THR A C 1
ATOM 1721 O O . THR A 1 215 ? 4.119 2.511 -16.399 1.00 80.38 215 THR A O 1
ATOM 1724 N N . GLY A 1 216 ? 4.842 4.622 -16.329 1.00 84.44 216 GLY A N 1
ATOM 1725 C CA . GLY A 1 216 ? 3.667 5.204 -16.986 1.00 84.44 216 GLY A CA 1
ATOM 1726 C C . GLY A 1 216 ? 2.385 5.192 -16.134 1.00 84.44 216 GLY A C 1
ATOM 1727 O O . GLY A 1 216 ? 1.343 5.666 -16.593 1.00 84.44 216 GLY A O 1
ATOM 1728 N N . LYS A 1 217 ? 2.423 4.683 -14.893 1.00 86.12 217 LYS A N 1
ATOM 1729 C CA . LYS A 1 217 ? 1.265 4.644 -13.991 1.00 86.12 217 LYS A CA 1
ATOM 1730 C C . LYS A 1 217 ? 1.066 5.990 -13.299 1.00 86.12 217 LYS A C 1
ATOM 1732 O O . LYS A 1 217 ? 2.000 6.634 -12.824 1.00 86.12 217 LYS A O 1
ATOM 1737 N N . ARG A 1 218 ? -0.197 6.399 -13.188 1.00 89.69 218 ARG A N 1
ATOM 1738 C CA . ARG A 1 218 ? -0.622 7.556 -12.390 1.00 89.69 218 ARG A CA 1
ATOM 1739 C C . ARG A 1 218 ? -1.259 7.084 -11.088 1.00 89.69 218 ARG A C 1
ATOM 1741 O O . ARG A 1 218 ? -1.833 5.999 -11.036 1.00 89.69 218 ARG A O 1
ATOM 1748 N N . LEU A 1 219 ? -1.169 7.914 -10.056 1.00 92.88 219 LEU A N 1
ATOM 1749 C CA . LEU A 1 219 ? -1.795 7.700 -8.762 1.00 92.88 219 LEU A CA 1
ATOM 1750 C C . LEU A 1 219 ? -3.307 7.577 -8.959 1.00 92.88 219 LEU A C 1
ATOM 1752 O O . LEU A 1 219 ? -3.960 8.521 -9.414 1.00 92.88 219 LEU A O 1
ATOM 1756 N N . SER A 1 220 ? -3.860 6.414 -8.624 1.00 93.50 220 SER A N 1
ATOM 1757 C CA . SER A 1 220 ? -5.292 6.168 -8.757 1.00 93.50 220 SER A CA 1
ATOM 1758 C C . SER A 1 220 ? -6.099 6.976 -7.737 1.00 93.50 220 SER A C 1
ATOM 1760 O O . SER A 1 220 ? -5.596 7.399 -6.692 1.00 93.50 220 SER A O 1
ATOM 1762 N N . THR A 1 221 ? -7.380 7.200 -8.034 1.00 93.69 221 THR A N 1
ATOM 1763 C CA . THR A 1 221 ? -8.297 7.900 -7.120 1.00 93.69 221 THR A CA 1
ATOM 1764 C C . THR A 1 221 ? -8.447 7.168 -5.789 1.00 93.69 221 THR A C 1
ATOM 1766 O O . THR A 1 221 ? -8.512 7.814 -4.746 1.00 93.69 221 THR A O 1
ATOM 1769 N N . ASP A 1 222 ? -8.420 5.835 -5.807 1.00 95.44 222 ASP A N 1
ATOM 1770 C CA . ASP A 1 222 ? -8.487 5.021 -4.594 1.00 95.44 222 ASP A CA 1
ATOM 1771 C C . ASP A 1 222 ? -7.200 5.113 -3.765 1.00 95.44 222 ASP A C 1
ATOM 1773 O O . ASP A 1 222 ? -7.274 5.302 -2.552 1.00 95.44 222 ASP A O 1
ATOM 1777 N N . ALA A 1 223 ? -6.022 5.080 -4.404 1.00 96.69 223 ALA A N 1
ATOM 1778 C CA . ALA A 1 223 ? -4.752 5.286 -3.706 1.00 96.69 223 ALA A CA 1
ATOM 1779 C C . ALA A 1 223 ? -4.691 6.671 -3.046 1.00 96.69 223 ALA A C 1
ATOM 1781 O O . ALA A 1 223 ? -4.276 6.804 -1.896 1.00 96.69 223 ALA A O 1
ATOM 1782 N N . ARG A 1 224 ? -5.166 7.708 -3.749 1.00 96.31 224 ARG A N 1
ATOM 1783 C CA . ARG A 1 224 ? -5.301 9.065 -3.201 1.00 96.31 224 ARG A CA 1
ATOM 1784 C C . ARG A 1 224 ? -6.230 9.101 -1.989 1.00 96.31 224 ARG A C 1
ATOM 1786 O O . ARG A 1 224 ? -5.891 9.740 -0.996 1.00 96.31 224 ARG A O 1
ATOM 1793 N N . LEU A 1 225 ? -7.389 8.446 -2.067 1.00 95.62 225 LEU A N 1
ATOM 1794 C CA . LEU A 1 225 ? -8.340 8.388 -0.958 1.00 95.62 225 LEU A CA 1
ATOM 1795 C C . LEU A 1 225 ? -7.718 7.706 0.267 1.00 95.62 225 LEU A C 1
ATOM 1797 O O . LEU A 1 225 ? -7.829 8.225 1.378 1.00 95.62 225 LEU A O 1
ATOM 1801 N N . LEU A 1 226 ? -7.010 6.592 0.064 1.00 96.38 226 LEU A N 1
ATOM 1802 C CA . LEU A 1 226 ? -6.321 5.903 1.148 1.00 96.38 226 LEU A CA 1
ATOM 1803 C C . LEU A 1 226 ? -5.207 6.766 1.755 1.00 96.38 226 LEU A C 1
ATOM 1805 O O . LEU A 1 226 ? -5.151 6.893 2.975 1.00 96.38 226 LEU A O 1
ATOM 1809 N N . LEU A 1 227 ? -4.380 7.433 0.939 1.00 96.25 227 LEU A N 1
ATOM 1810 C CA . LEU A 1 227 ? -3.363 8.370 1.440 1.00 96.25 227 LEU A CA 1
ATOM 1811 C C . LEU A 1 227 ? -3.980 9.492 2.276 1.00 96.25 227 LEU A C 1
ATOM 1813 O O . LEU A 1 227 ? -3.451 9.806 3.336 1.00 96.25 227 LEU A O 1
ATOM 1817 N N . ASN A 1 228 ? -5.113 10.062 1.856 1.00 93.06 228 ASN A N 1
ATOM 1818 C CA . ASN A 1 228 ? -5.808 11.082 2.644 1.00 93.06 228 ASN A CA 1
ATOM 1819 C C . ASN A 1 228 ? -6.208 10.550 4.027 1.00 93.06 228 ASN A C 1
ATOM 1821 O O . ASN A 1 228 ? -5.982 11.219 5.034 1.00 93.06 228 ASN A O 1
ATOM 1825 N N . HIS A 1 229 ? -6.771 9.341 4.087 1.00 90.56 229 HIS A N 1
ATOM 1826 C CA . HIS A 1 229 ? -7.171 8.725 5.348 1.00 90.56 229 HIS A CA 1
ATOM 1827 C C . HIS A 1 229 ? -5.986 8.379 6.251 1.00 90.56 229 HIS A C 1
ATOM 1829 O O . HIS A 1 229 ? -6.044 8.662 7.446 1.00 90.56 229 HIS A O 1
ATOM 1835 N N . LEU A 1 230 ? -4.917 7.799 5.702 1.00 89.06 230 LEU A N 1
ATOM 1836 C CA . LEU A 1 230 ? -3.735 7.414 6.474 1.00 89.06 230 LEU A CA 1
ATOM 1837 C C . LEU A 1 230 ? -2.945 8.642 6.944 1.00 89.06 230 LEU A C 1
ATOM 1839 O O . LEU A 1 230 ? -2.586 8.730 8.114 1.00 89.06 230 LEU A O 1
ATOM 1843 N N . CYS A 1 231 ? -2.722 9.628 6.072 1.00 87.31 231 CYS A N 1
ATOM 1844 C CA . CYS A 1 231 ? -1.987 10.843 6.426 1.00 87.31 231 CYS A CA 1
ATOM 1845 C C . CYS A 1 231 ? -2.747 11.728 7.420 1.00 87.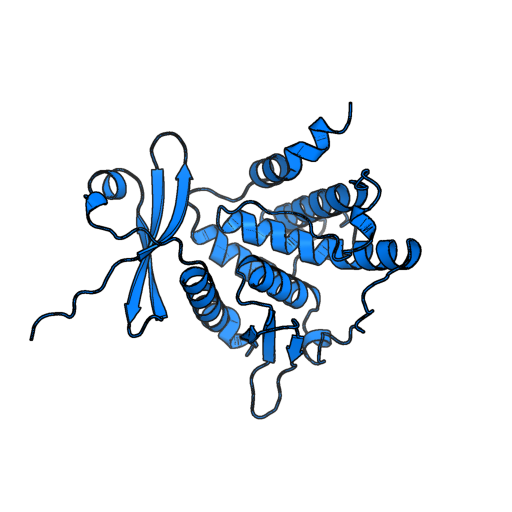31 231 CYS A C 1
ATOM 1847 O O . CYS A 1 231 ? -2.101 12.425 8.196 1.00 87.31 231 CYS A O 1
ATOM 1849 N N . ALA A 1 232 ? -4.083 11.667 7.471 1.00 82.06 232 ALA A N 1
ATOM 1850 C CA . ALA A 1 232 ? -4.867 12.340 8.512 1.00 82.06 232 ALA A CA 1
ATOM 1851 C C . ALA A 1 232 ? -4.581 11.807 9.931 1.00 82.06 232 ALA A C 1
ATOM 1853 O O . ALA A 1 232 ? -4.937 12.453 10.915 1.00 82.06 232 ALA A O 1
ATOM 1854 N N . LEU A 1 233 ? -3.942 10.638 10.051 1.00 76.19 233 LEU A N 1
ATOM 1855 C CA . LEU A 1 233 ? -3.510 10.069 11.329 1.00 76.19 233 LEU A CA 1
ATOM 1856 C C . LEU A 1 233 ? -2.140 10.595 11.780 1.00 76.19 233 LEU A C 1
ATOM 1858 O O . LEU A 1 233 ? -1.758 10.379 12.933 1.00 76.19 233 LEU A O 1
ATOM 1862 N N . ARG A 1 234 ? -1.393 11.259 10.888 1.00 78.44 234 ARG A N 1
ATOM 1863 C CA . ARG A 1 234 ? -0.062 11.789 11.187 1.00 78.44 234 ARG A CA 1
ATOM 1864 C C . ARG A 1 234 ? -0.157 13.154 11.875 1.00 78.44 234 ARG A C 1
ATOM 1866 O O . ARG A 1 234 ? -1.017 13.958 11.525 1.00 78.44 234 ARG A O 1
ATOM 1873 N N . PRO A 1 235 ? 0.782 13.477 12.782 1.00 68.50 235 PRO A N 1
ATOM 1874 C CA . PRO A 1 235 ? 0.929 14.839 13.302 1.00 68.50 235 PRO A CA 1
ATOM 1875 C C . PRO A 1 235 ? 1.413 15.836 12.241 1.00 68.50 235 PRO A C 1
ATOM 1877 O O . PRO A 1 235 ? 1.104 17.020 12.326 1.00 68.50 235 PRO A O 1
ATOM 1880 N N . TYR A 1 236 ? 2.181 15.355 11.260 1.00 76.81 236 TYR A N 1
ATOM 1881 C CA . TYR A 1 236 ? 2.781 16.162 10.204 1.00 76.81 236 TYR A CA 1
ATOM 1882 C C . TYR A 1 236 ? 2.554 15.510 8.838 1.00 76.81 236 TYR A C 1
ATOM 1884 O O . TYR A 1 236 ? 2.518 14.274 8.753 1.00 76.81 236 TYR A O 1
ATOM 1892 N N . PRO A 1 237 ? 2.450 16.306 7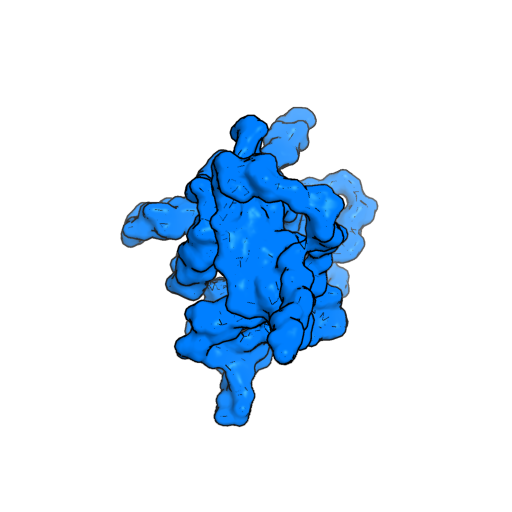.761 1.00 84.38 237 PRO A N 1
ATOM 1893 C CA . PRO A 1 237 ? 2.327 15.775 6.410 1.00 84.38 237 PRO A CA 1
ATOM 1894 C C . PRO A 1 237 ? 3.431 14.762 6.081 1.00 84.38 237 PRO A C 1
ATOM 1896 O O . PRO A 1 237 ? 4.562 14.879 6.549 1.00 84.38 237 PRO A O 1
ATOM 1899 N N . LEU A 1 238 ? 3.100 13.756 5.273 1.00 91.56 238 LEU A N 1
ATOM 1900 C CA . LEU A 1 238 ? 4.104 12.905 4.635 1.00 91.56 238 LEU A CA 1
ATOM 1901 C C . LEU A 1 238 ? 4.852 13.734 3.583 1.00 91.56 238 LEU A C 1
ATOM 1903 O O . LEU A 1 238 ? 4.213 14.408 2.775 1.00 91.56 238 LEU A O 1
ATOM 1907 N N . THR A 1 239 ? 6.182 13.690 3.588 1.00 94.69 239 THR A N 1
ATOM 1908 C CA . THR A 1 239 ? 7.043 14.534 2.749 1.00 94.69 239 THR A CA 1
ATOM 1909 C C . THR A 1 239 ? 8.015 13.718 1.898 1.00 94.69 239 THR A C 1
ATOM 1911 O O . THR A 1 239 ? 8.271 12.540 2.148 1.00 94.69 239 THR A O 1
ATOM 1914 N N . ALA A 1 240 ? 8.622 14.370 0.900 1.00 95.62 240 ALA A N 1
ATOM 1915 C CA . ALA A 1 240 ? 9.692 13.767 0.105 1.00 95.62 240 ALA A CA 1
ATOM 1916 C C . ALA A 1 240 ? 10.931 13.433 0.956 1.00 95.62 240 ALA A C 1
ATOM 1918 O O . ALA A 1 240 ? 11.697 12.536 0.599 1.00 95.62 240 ALA A O 1
ATOM 1919 N N . PHE A 1 241 ? 11.117 14.116 2.092 1.00 94.50 241 PHE A N 1
ATOM 1920 C CA . PHE A 1 241 ? 12.172 13.798 3.047 1.00 94.50 241 PHE A CA 1
ATOM 1921 C C . PHE A 1 241 ? 11.934 12.438 3.709 1.00 94.50 241 PHE A C 1
ATOM 1923 O O . PHE A 1 241 ? 12.868 11.646 3.751 1.00 94.50 241 PHE A O 1
ATOM 1930 N N . ASP A 1 242 ? 10.703 12.118 4.135 1.00 94.69 242 ASP A N 1
ATOM 1931 C CA . ASP A 1 242 ? 10.371 10.795 4.694 1.00 94.69 242 ASP A CA 1
ATOM 1932 C C . ASP A 1 242 ? 10.720 9.673 3.700 1.00 94.69 242 ASP A C 1
ATOM 1934 O O . ASP A 1 242 ? 11.369 8.688 4.055 1.00 94.69 242 ASP A O 1
ATOM 1938 N N . VAL A 1 243 ? 10.340 9.857 2.428 1.00 96.69 243 VAL A N 1
ATOM 1939 C CA . VAL A 1 243 ? 10.652 8.907 1.350 1.00 96.69 243 VAL A CA 1
ATOM 1940 C C . VAL A 1 243 ? 12.165 8.804 1.151 1.00 96.69 243 VAL A C 1
ATOM 1942 O O . VAL A 1 243 ? 12.714 7.707 1.136 1.00 96.69 243 VAL A O 1
ATOM 1945 N N . THR A 1 244 ? 12.869 9.934 1.067 1.00 95.62 244 THR A N 1
ATOM 1946 C CA . THR A 1 244 ? 14.332 9.961 0.897 1.00 95.62 244 THR A CA 1
ATOM 1947 C C . THR A 1 244 ? 15.060 9.272 2.052 1.00 95.62 244 THR A C 1
ATOM 1949 O O . THR A 1 244 ? 15.999 8.516 1.814 1.00 95.62 244 THR A O 1
ATOM 1952 N N . GLN A 1 245 ? 14.621 9.488 3.294 1.00 94.06 245 GLN A N 1
ATOM 1953 C CA . GLN A 1 245 ? 15.196 8.846 4.476 1.00 94.06 245 GLN A CA 1
ATOM 1954 C C . GLN A 1 245 ? 14.980 7.330 4.468 1.00 94.06 245 GLN A C 1
ATOM 1956 O O . GLN A 1 245 ? 15.903 6.583 4.793 1.00 94.06 245 GLN A O 1
ATOM 1961 N N . ASN A 1 246 ? 13.810 6.848 4.033 1.00 94.50 246 ASN A N 1
ATOM 1962 C CA . ASN A 1 246 ? 13.553 5.408 3.924 1.00 94.50 246 ASN A CA 1
ATOM 1963 C C . ASN A 1 246 ? 14.544 4.705 2.976 1.00 94.50 246 ASN A C 1
ATOM 1965 O O . ASN A 1 246 ? 14.947 3.569 3.230 1.00 94.50 246 ASN A O 1
ATOM 1969 N N . PHE A 1 247 ? 14.969 5.401 1.918 1.00 94.50 247 PHE A N 1
ATOM 1970 C CA . PHE A 1 247 ? 15.899 4.910 0.896 1.00 94.50 247 PHE A CA 1
ATOM 1971 C C . PHE A 1 247 ? 17.343 5.413 1.064 1.00 94.50 247 PHE A C 1
ATOM 1973 O O . PHE A 1 247 ? 18.150 5.283 0.146 1.00 94.50 247 PHE A O 1
ATOM 1980 N N . ALA A 1 248 ? 17.714 5.957 2.228 1.00 91.56 248 ALA A N 1
ATOM 1981 C CA . ALA A 1 248 ? 19.046 6.533 2.441 1.00 91.56 248 ALA A CA 1
ATOM 1982 C C . ALA A 1 248 ? 20.198 5.529 2.222 1.00 91.56 248 ALA A C 1
ATOM 1984 O O . ALA A 1 248 ? 21.283 5.929 1.801 1.00 91.56 248 ALA A O 1
ATOM 1985 N N . TYR A 1 249 ? 19.954 4.230 2.434 1.00 86.81 249 TYR A N 1
ATOM 1986 C CA . TYR A 1 249 ? 20.931 3.161 2.187 1.00 86.81 249 TYR A CA 1
ATOM 1987 C C . TYR A 1 249 ? 21.397 3.094 0.723 1.00 86.81 249 TYR A C 1
ATOM 1989 O O . TYR A 1 249 ? 22.540 2.732 0.472 1.00 86.81 249 TYR A O 1
ATOM 1997 N N . LEU A 1 250 ? 20.568 3.530 -0.233 1.00 85.12 250 LEU A N 1
ATOM 1998 C CA . LEU A 1 250 ? 20.948 3.594 -1.648 1.00 85.12 250 LEU A CA 1
ATOM 1999 C C . LEU A 1 250 ? 22.076 4.598 -1.921 1.00 85.12 250 LEU A C 1
ATOM 2001 O O . LEU A 1 250 ? 22.767 4.482 -2.923 1.00 85.12 250 LEU A O 1
ATOM 2005 N N . ARG A 1 251 ? 22.273 5.590 -1.042 1.00 74.75 251 ARG A N 1
ATOM 2006 C CA . ARG A 1 251 ? 23.376 6.559 -1.157 1.00 74.75 251 ARG A CA 1
ATOM 2007 C C . ARG A 1 251 ? 24.668 6.066 -0.512 1.00 74.75 251 ARG A C 1
ATOM 2009 O O . ARG A 1 251 ? 25.735 6.531 -0.887 1.00 74.75 251 ARG A O 1
ATOM 2016 N N . LEU A 1 252 ? 24.563 5.170 0.468 1.00 64.94 252 LEU A N 1
ATOM 2017 C CA . LEU A 1 252 ? 25.713 4.632 1.201 1.00 64.94 252 LEU A CA 1
ATOM 2018 C C . LEU A 1 252 ? 26.436 3.536 0.412 1.00 64.94 252 LEU A C 1
ATOM 2020 O O . LEU A 1 252 ? 27.630 3.361 0.599 1.00 64.94 252 LEU A O 1
ATOM 2024 N N . ASN A 1 253 ? 25.731 2.862 -0.499 1.00 56.59 253 ASN A N 1
ATOM 2025 C CA . ASN A 1 253 ? 26.278 1.796 -1.343 1.00 56.59 253 ASN A CA 1
ATOM 2026 C C . ASN A 1 253 ? 26.812 2.303 -2.701 1.00 56.59 253 ASN A C 1
ATOM 2028 O O . ASN A 1 253 ? 27.074 1.501 -3.589 1.00 56.59 253 ASN A O 1
ATOM 2032 N N . ALA A 1 254 ? 26.908 3.624 -2.892 1.00 51.78 254 ALA A N 1
ATOM 2033 C CA . ALA A 1 254 ? 27.394 4.249 -4.128 1.00 51.78 254 ALA A CA 1
ATOM 2034 C C . ALA A 1 254 ? 28.901 4.590 -4.093 1.00 51.78 254 ALA A C 1
ATOM 2036 O O . ALA A 1 254 ? 29.380 5.279 -4.995 1.00 51.78 254 ALA A O 1
ATOM 2037 N N . TYR A 1 255 ? 29.621 4.138 -3.059 1.00 38.12 255 TYR A N 1
ATOM 2038 C CA . TYR A 1 255 ? 31.052 4.357 -2.835 1.00 38.12 255 TYR A CA 1
ATOM 2039 C C . TYR A 1 255 ? 31.770 3.042 -2.552 1.00 38.12 255 TYR A C 1
ATOM 2041 O O . TYR A 1 255 ? 31.200 2.231 -1.787 1.00 38.12 255 TYR A O 1
#